Protein AF-0000000076551462 (afdb_homodimer)

Sequence (264 aa):
MVTKRKNKGAYMISAVAEMYQIHPQTLRLYEREGLLRPSRSEGNTRLYTDEDLERLEFILNLARDLGVNIAGIAIVLQMRERMEEMNRQMQGFVDYVRTEMLTRMHQQQTPEAGLVPLRRPMVVPVKIVKKKMVTKRKNKGAYMISAVAEMYQIHPQTLRLYEREGLLRPSRSEGNTRLYTDEDLERLEFILNLARDLGVNIAGIAIVLQMRERMEEMNRQMQGFVDYVRTEMLTRMHQQQTPEAGLVPLRRPMVVPVKIVKKK

Nearest PDB structures (foldseek):
  3ucs-assembly1_A  TM=6.931E-01  e=5.447E-04  Klebsiella pneumoniae 342
  2zhh-assembly1_A-2  TM=5.991E-01  e=3.938E-04  Escherichia coli K-12
  2zhg-assembly1_A-2  TM=6.474E-01  e=9.766E-04  Escherichia coli K-12
  5i44-assembly4_F-2  TM=8.651E-01  e=3.813E-03  Bacillus subtilis subsp. subtilis str. 168
  5i44-assembly1_D  TM=8.666E-01  e=8.862E-03  Bacillus subtilis subsp. subtilis str. 168

InterPro domains:
  IPR000551 MerR-type HTH domain [PF13411] (11-78)
  IPR000551 MerR-type HTH domain [PS50937] (10-79)
  IPR000551 MerR-type HTH domain [SM00422] (11-80)
  IPR009061 Putative DNA-binding domain superfamily [SSF46955] (11-113)
  IPR047057 MerR transcriptional regulator [PTHR30204] (8-90)

Structure (mmCIF, N/CA/C/O backbone):
data_AF-0000000076551462-model_v1
#
loop_
_entity.id
_entity.type
_entity.pdbx_description
1 polymer 'MerR family transcriptional regulator/heat shock protein HspR'
#
loop_
_atom_site.group_PDB
_atom_site.id
_atom_site.type_symbol
_atom_site.label_atom_id
_atom_site.label_alt_id
_atom_site.label_comp_id
_atom_site.label_asym_id
_atom_site.label_entity_id
_atom_site.label_seq_id
_atom_site.pdbx_PDB_ins_code
_atom_site.Cartn_x
_atom_site.Cartn_y
_atom_site.Cartn_z
_atom_site.occupancy
_atom_site.B_iso_or_equiv
_atom_site.auth_seq_id
_atom_site.auth_comp_id
_atom_site.auth_asym_id
_atom_site.auth_atom_id
_atom_site.pdbx_PDB_model_num
ATOM 1 N N . MET A 1 1 ? -30.234 3.5 24.75 1 25.19 1 MET A N 1
ATOM 2 C CA . MET A 1 1 ? -30.297 3.775 23.312 1 25.19 1 MET A CA 1
ATOM 3 C C . MET A 1 1 ? -29.688 2.631 22.516 1 25.19 1 MET A C 1
ATOM 5 O O . MET A 1 1 ? -28.516 2.279 22.719 1 25.19 1 MET A O 1
ATOM 9 N N . VAL A 1 2 ? -30.516 1.637 22.094 1 34.22 2 VAL A N 1
ATOM 10 C CA . VAL A 1 2 ? -30.094 0.506 21.266 1 34.22 2 VAL A CA 1
ATOM 11 C C . VAL A 1 2 ? -29.25 1.006 20.094 1 34.22 2 VAL A C 1
ATOM 13 O O . VAL A 1 2 ? -29.609 1.991 19.438 1 34.22 2 VAL A O 1
ATOM 16 N N . THR A 1 3 ? -28.016 1.034 20.188 1 37.09 3 THR A N 1
ATOM 17 C CA . THR A 1 3 ? -27.172 1.411 19.078 1 37.09 3 THR A CA 1
ATOM 18 C C . THR A 1 3 ? -27.797 0.98 17.75 1 37.09 3 THR A C 1
ATOM 20 O O . THR A 1 3 ? -28.047 -0.205 17.531 1 37.09 3 THR A O 1
ATOM 23 N N . LYS A 1 4 ? -28.812 1.704 17.266 1 36.34 4 LYS A N 1
ATOM 24 C CA . LYS A 1 4 ? -29.438 1.552 15.953 1 36.34 4 LYS A CA 1
ATOM 25 C C . LYS A 1 4 ? -28.406 1.121 14.906 1 36.34 4 LYS A C 1
ATOM 27 O O . LYS A 1 4 ? -27.484 1.873 14.594 1 36.34 4 LYS A O 1
ATOM 32 N N . ARG A 1 5 ? -27.969 -0.069 14.961 1 40.53 5 ARG A N 1
ATOM 33 C CA . ARG A 1 5 ? -27.172 -0.596 13.852 1 40.53 5 ARG A CA 1
ATOM 34 C C . ARG A 1 5 ? -27.672 -0.06 12.516 1 40.53 5 ARG A C 1
ATOM 36 O O . ARG A 1 5 ? -28.844 -0.241 12.172 1 40.53 5 ARG A O 1
ATOM 43 N N . LYS A 1 6 ? -27.594 1.174 12.133 1 41.97 6 LYS A N 1
ATOM 44 C CA . LYS A 1 6 ? -27.906 1.645 10.789 1 41.97 6 LYS A CA 1
ATOM 45 C C . LYS A 1 6 ? -28.016 0.48 9.805 1 41.97 6 LYS A C 1
ATOM 47 O O . LYS A 1 6 ? -27.156 -0.409 9.805 1 41.97 6 LYS A O 1
ATOM 52 N N . ASN A 1 7 ? -29.188 -0.043 9.445 1 46.66 7 ASN A N 1
ATOM 53 C CA . ASN A 1 7 ? -29.609 -1.097 8.539 1 46.66 7 ASN A CA 1
ATOM 54 C C . ASN A 1 7 ? -28.75 -1.149 7.285 1 46.66 7 ASN A C 1
ATOM 56 O O . ASN A 1 7 ? -29.109 -0.578 6.254 1 46.66 7 ASN A O 1
ATOM 60 N N . LYS A 1 8 ? -27.453 -0.708 7.32 1 56.97 8 LYS A N 1
ATOM 61 C CA . LYS A 1 8 ? -26.766 -0.916 6.047 1 56.97 8 LYS A CA 1
ATOM 62 C C . LYS A 1 8 ? -27.125 -2.275 5.449 1 56.97 8 LYS A C 1
ATOM 64 O O . LYS A 1 8 ? -27.312 -3.25 6.18 1 56.97 8 LYS A O 1
ATOM 69 N N . GLY A 1 9 ? -27.859 -2.27 4.383 1 68.88 9 GLY A N 1
ATOM 70 C CA . GLY A 1 9 ? -28.344 -3.451 3.676 1 68.88 9 GLY A CA 1
ATOM 71 C C . GLY A 1 9 ? -27.375 -4.625 3.773 1 68.88 9 GLY A C 1
ATOM 72 O O . GLY A 1 9 ? -26.172 -4.449 3.713 1 68.88 9 GLY A O 1
ATOM 73 N N . ALA A 1 10 ? -27.781 -5.586 4.734 1 87.31 10 ALA A N 1
ATOM 74 C CA . ALA A 1 10 ? -27 -6.82 4.812 1 87.31 10 ALA A CA 1
ATOM 75 C C . ALA A 1 10 ? -27.406 -7.785 3.699 1 87.31 10 ALA A C 1
ATOM 77 O O . ALA A 1 10 ? -28.578 -7.879 3.336 1 87.31 10 ALA A O 1
ATOM 78 N N . TYR A 1 11 ? -26.5 -8.203 3.066 1 94.69 11 TYR A N 1
ATOM 79 C CA . TYR A 1 11 ? -26.656 -9.125 1.949 1 94.69 11 TYR A CA 1
ATOM 80 C C . TYR A 1 11 ? -26.141 -10.516 2.316 1 94.69 11 TYR A C 1
ATOM 82 O O . TYR A 1 11 ? -25.109 -10.641 2.975 1 94.69 11 TYR A O 1
ATOM 90 N N . MET A 1 12 ? -26.953 -11.523 1.944 1 95.75 12 MET A N 1
ATOM 91 C CA . MET A 1 12 ? -26.5 -12.891 2.174 1 95.75 12 MET A CA 1
ATOM 92 C C . MET A 1 12 ? -25.469 -13.305 1.133 1 95.75 12 MET A C 1
ATOM 94 O O . MET A 1 12 ? -25.375 -12.695 0.067 1 95.75 12 MET A O 1
ATOM 98 N N . ILE A 1 13 ? -24.719 -14.391 1.497 1 96.44 13 ILE A N 1
ATOM 99 C CA . ILE A 1 13 ? -23.594 -14.82 0.675 1 96.44 13 ILE A CA 1
ATOM 100 C C . ILE A 1 13 ? -24.078 -15.133 -0.74 1 96.44 13 ILE A C 1
ATOM 102 O O . ILE A 1 13 ? -23.375 -14.844 -1.717 1 96.44 13 ILE A O 1
ATOM 106 N N . SER A 1 14 ? -25.297 -15.727 -0.878 1 96.06 14 SER A N 1
ATOM 107 C CA . SER A 1 14 ? -25.812 -16.078 -2.195 1 96.06 14 SER A CA 1
ATOM 108 C C . SER A 1 14 ? -26.094 -14.836 -3.029 1 96.06 14 SER A C 1
ATOM 110 O O . SER A 1 14 ? -25.797 -14.797 -4.223 1 96.06 14 SER A O 1
ATOM 112 N N . ALA A 1 15 ? -26.641 -13.852 -2.426 1 96.25 15 ALA A N 1
ATOM 113 C CA . ALA A 1 15 ? -26.922 -12.594 -3.109 1 96.25 15 ALA A CA 1
ATOM 114 C C . ALA A 1 15 ? -25.641 -11.898 -3.543 1 96.25 15 ALA A C 1
ATOM 116 O O . ALA A 1 15 ? -25.547 -11.406 -4.668 1 96.25 15 ALA A O 1
ATOM 117 N N . VAL A 1 16 ? -24.641 -11.883 -2.707 1 97.5 16 VAL A N 1
ATOM 118 C CA . VAL A 1 16 ? -23.359 -11.242 -2.988 1 97.5 16 VAL A CA 1
ATOM 119 C C . VAL A 1 16 ? -22.656 -11.969 -4.137 1 97.5 16 VAL A C 1
ATOM 121 O O . VAL A 1 16 ? -22.141 -11.328 -5.051 1 97.5 16 VAL A O 1
ATOM 124 N N . ALA A 1 17 ? -22.688 -13.234 -4.102 1 97.94 17 ALA A N 1
ATOM 125 C CA . ALA A 1 17 ? -22.078 -14.047 -5.156 1 97.94 17 ALA A CA 1
ATOM 126 C C . ALA A 1 17 ? -22.703 -13.734 -6.516 1 97.94 17 ALA A C 1
ATOM 128 O O . ALA A 1 17 ? -21.984 -13.586 -7.508 1 97.94 17 ALA A O 1
ATOM 129 N N . GLU A 1 18 ? -23.984 -13.617 -6.488 1 97.44 18 GLU A N 1
ATOM 130 C CA . GLU A 1 18 ? -24.688 -13.305 -7.723 1 97.44 18 GLU A CA 1
ATOM 131 C C . GLU A 1 18 ? -24.375 -11.891 -8.195 1 97.44 18 GLU A C 1
ATOM 133 O O . GLU A 1 18 ? -24.094 -11.672 -9.375 1 97.44 18 GLU A O 1
ATOM 138 N N . MET A 1 19 ? -24.359 -10.984 -7.32 1 96.5 19 MET A N 1
ATOM 139 C CA . MET A 1 19 ? -24.125 -9.578 -7.609 1 96.5 19 MET A CA 1
ATOM 140 C C . MET A 1 19 ? -22.781 -9.375 -8.305 1 96.5 19 MET A C 1
ATOM 142 O O . MET A 1 19 ? -22.672 -8.562 -9.227 1 96.5 19 MET A O 1
ATOM 146 N N . TYR A 1 20 ? -21.766 -10.07 -7.859 1 97.12 20 TYR A N 1
ATOM 147 C CA . TYR A 1 20 ? -20.406 -9.859 -8.352 1 97.12 20 TYR A CA 1
ATOM 148 C C . TYR A 1 20 ? -19.984 -10.984 -9.289 1 97.12 20 TYR A C 1
ATOM 150 O O . TYR A 1 20 ? -18.828 -11.031 -9.727 1 97.12 20 TYR A O 1
ATOM 158 N N . GLN A 1 21 ? -20.891 -11.828 -9.523 1 97.25 21 GLN A N 1
ATOM 159 C CA . GLN A 1 21 ? -20.641 -12.938 -10.445 1 97.25 21 GLN A CA 1
ATOM 160 C C . GLN A 1 21 ? -19.406 -13.727 -10.039 1 97.25 21 GLN A C 1
ATOM 162 O O . GLN A 1 21 ? -18.531 -13.969 -10.867 1 97.25 21 GLN A O 1
ATOM 167 N N . ILE A 1 22 ? -19.438 -14.133 -8.734 1 96.56 22 ILE A N 1
ATOM 168 C CA . ILE A 1 22 ? -18.359 -14.977 -8.234 1 96.56 22 ILE A CA 1
ATOM 169 C C . ILE A 1 22 ? -18.938 -16.172 -7.488 1 96.56 22 ILE A C 1
ATOM 171 O O . ILE A 1 22 ? -20.109 -16.156 -7.086 1 96.56 22 ILE A O 1
ATOM 175 N N . HIS A 1 23 ? -18.078 -17.188 -7.391 1 97.31 23 HIS A N 1
ATOM 176 C CA . HIS A 1 23 ? -18.5 -18.375 -6.652 1 97.31 23 HIS A CA 1
ATOM 177 C C . HIS A 1 23 ? -18.531 -18.109 -5.152 1 97.31 23 HIS A C 1
ATOM 179 O O . HIS A 1 23 ? -17.625 -17.469 -4.613 1 97.31 23 HIS A O 1
ATOM 185 N N . PRO A 1 24 ? -19.562 -18.609 -4.504 1 97.38 24 PRO A N 1
ATOM 186 C CA . PRO A 1 24 ? -19.641 -18.422 -3.051 1 97.38 24 PRO A CA 1
ATOM 187 C C . PRO A 1 24 ? -18.375 -18.922 -2.334 1 97.38 24 PRO A C 1
ATOM 189 O O . PRO A 1 24 ? -18.016 -18.375 -1.291 1 97.38 24 PRO A O 1
ATOM 192 N N . GLN A 1 25 ? -17.703 -19.875 -2.902 1 97.38 25 GLN A N 1
ATOM 193 C CA . GLN A 1 25 ? -16.5 -20.406 -2.293 1 97.38 25 GLN A CA 1
ATOM 194 C C . GLN A 1 25 ? -15.383 -19.359 -2.279 1 97.38 25 GLN A C 1
ATOM 196 O O . GLN A 1 25 ? -14.562 -19.344 -1.36 1 97.38 25 GLN A O 1
ATOM 201 N N . THR A 1 26 ? -15.406 -18.547 -3.195 1 97.62 26 THR A N 1
ATOM 202 C CA . THR A 1 26 ? -14.422 -17.469 -3.242 1 97.62 26 THR A CA 1
ATOM 203 C C . THR A 1 26 ? -14.602 -16.516 -2.062 1 97.62 26 THR A C 1
ATOM 205 O O . THR A 1 26 ? -13.625 -16.078 -1.456 1 97.62 26 THR A O 1
ATOM 208 N N . LEU A 1 27 ? -15.852 -16.234 -1.756 1 98 27 LEU A N 1
ATOM 209 C CA . LEU A 1 27 ? -16.156 -15.383 -0.604 1 98 27 LEU A CA 1
ATOM 210 C C . LEU A 1 27 ? -15.703 -16.047 0.69 1 98 27 LEU A C 1
ATOM 212 O O . LEU A 1 27 ? -15.148 -15.391 1.569 1 98 27 LEU A O 1
ATOM 216 N N . ARG A 1 28 ? -15.898 -17.312 0.749 1 97.62 28 ARG A N 1
ATOM 217 C CA . ARG A 1 28 ? -15.469 -18.062 1.925 1 97.62 28 ARG A CA 1
ATOM 218 C C . ARG A 1 28 ? -13.945 -18.078 2.037 1 97.62 28 ARG A C 1
ATOM 220 O O . ARG A 1 28 ? -13.398 -17.969 3.137 1 97.62 28 ARG A O 1
ATOM 227 N N . LEU A 1 29 ? -13.328 -18.203 0.943 1 97.94 29 LEU A N 1
ATOM 228 C CA . LEU A 1 29 ? -11.875 -18.156 0.914 1 97.94 29 LEU A CA 1
ATOM 229 C C . LEU A 1 29 ? -11.352 -16.812 1.424 1 97.94 29 LEU A C 1
ATOM 231 O O . LEU A 1 29 ? -10.445 -16.781 2.256 1 97.94 29 LEU A O 1
ATOM 235 N N . TYR A 1 30 ? -11.977 -15.781 0.919 1 98.38 30 TYR A N 1
ATOM 236 C CA . TYR A 1 30 ? -11.547 -14.453 1.33 1 98.38 30 TYR A CA 1
ATOM 237 C C . TYR A 1 30 ? -11.781 -14.242 2.82 1 98.38 30 TYR A C 1
ATOM 239 O O . TYR A 1 30 ? -11.008 -13.547 3.484 1 98.38 30 TYR A O 1
ATOM 247 N N . GLU A 1 31 ? -12.828 -14.805 3.324 1 97.88 31 GLU A N 1
ATOM 248 C CA . GLU A 1 31 ? -13.078 -14.75 4.762 1 97.88 31 GLU A CA 1
ATOM 249 C C . GLU A 1 31 ? -12.039 -15.555 5.531 1 97.88 31 GLU A C 1
ATOM 251 O O . GLU A 1 31 ? -11.492 -15.086 6.531 1 97.88 31 GLU A O 1
ATOM 256 N N . ARG A 1 32 ? -11.734 -16.781 5.066 1 97.62 32 ARG A N 1
ATOM 257 C CA . ARG A 1 32 ? -10.766 -17.656 5.719 1 97.62 32 ARG A CA 1
ATOM 258 C C . ARG A 1 32 ? -9.391 -17.016 5.777 1 97.62 32 ARG A C 1
ATOM 260 O O . ARG A 1 32 ? -8.672 -17.156 6.77 1 97.62 32 ARG A O 1
ATOM 267 N N . GLU A 1 33 ? -9.094 -16.266 4.789 1 97.69 33 GLU A N 1
ATOM 268 C CA . GLU A 1 33 ? -7.785 -15.633 4.691 1 97.69 33 GLU A CA 1
ATOM 269 C C . GLU A 1 33 ? -7.773 -14.289 5.418 1 97.69 33 GLU A C 1
ATOM 271 O O . GLU A 1 33 ? -6.762 -13.578 5.41 1 97.69 33 GLU A O 1
ATOM 276 N N . GLY A 1 34 ? -8.859 -13.844 5.863 1 97.06 34 GLY A N 1
ATOM 277 C CA . GLY A 1 34 ? -8.945 -12.641 6.676 1 97.06 34 GLY A CA 1
ATOM 278 C C . GLY A 1 34 ? -9.141 -11.383 5.855 1 97.06 34 GLY A C 1
ATOM 279 O O . GLY A 1 34 ? -9 -10.273 6.375 1 97.06 34 GLY A O 1
ATOM 280 N N . LEU A 1 35 ? -9.461 -11.523 4.598 1 98.12 35 LEU A N 1
ATOM 281 C CA . LEU A 1 35 ? -9.617 -10.375 3.717 1 98.12 35 LEU A CA 1
ATOM 282 C C . LEU A 1 35 ? -11.016 -9.781 3.844 1 98.12 35 LEU A C 1
ATOM 284 O O . LEU A 1 35 ? -11.203 -8.578 3.627 1 98.12 35 LEU A O 1
ATOM 288 N N . LEU A 1 36 ? -12.023 -10.633 4.129 1 97.25 36 LEU A N 1
ATOM 289 C CA . LEU A 1 36 ? -13.406 -10.25 4.402 1 97.25 36 LEU A CA 1
ATOM 290 C C . LEU A 1 36 ? -13.836 -10.719 5.789 1 97.25 36 LEU A C 1
ATOM 292 O O . LEU A 1 36 ? -13.398 -11.773 6.254 1 97.25 36 LEU A O 1
ATOM 296 N N . ARG A 1 37 ? -14.641 -9.859 6.352 1 95.31 37 ARG A N 1
ATOM 297 C CA . ARG A 1 37 ? -15.109 -10.219 7.688 1 95.31 37 ARG A CA 1
ATOM 298 C C . ARG A 1 37 ? -16.594 -9.938 7.832 1 95.31 37 ARG A C 1
ATOM 300 O O . ARG A 1 37 ? -17 -9.102 8.648 1 95.31 37 ARG A O 1
ATOM 307 N N . PRO A 1 38 ? -17.406 -10.711 7.176 1 96.12 38 PRO A N 1
ATOM 308 C CA . PRO A 1 38 ? -18.859 -10.5 7.309 1 96.12 38 PRO A CA 1
ATOM 309 C C . PRO A 1 38 ? -19.391 -10.898 8.68 1 96.12 38 PRO A C 1
ATOM 311 O O . PRO A 1 38 ? -18.797 -11.758 9.352 1 96.12 38 PRO A O 1
ATOM 314 N N . SER A 1 39 ? -20.422 -10.258 9.047 1 94.62 39 SER A N 1
ATOM 315 C CA . SER A 1 39 ? -21.109 -10.664 10.266 1 94.62 39 SER A CA 1
ATOM 316 C C . SER A 1 39 ? -21.969 -11.906 10.031 1 94.62 39 SER A C 1
ATOM 318 O O . SER A 1 39 ? -22.016 -12.43 8.914 1 94.62 39 SER A O 1
ATOM 320 N N . ARG A 1 40 ? -22.469 -12.438 11.102 1 94.25 40 ARG A N 1
ATOM 321 C CA . ARG A 1 40 ? -23.344 -13.602 10.992 1 94.25 40 ARG A CA 1
ATOM 322 C C . ARG A 1 40 ? -24.734 -13.312 11.562 1 94.25 40 ARG A C 1
ATOM 324 O O . ARG A 1 40 ? -24.859 -12.57 12.539 1 94.25 40 ARG A O 1
ATOM 331 N N . SER A 1 41 ? -25.719 -13.953 10.938 1 91 41 SER A N 1
ATOM 332 C CA . SER A 1 41 ? -27.094 -13.883 11.445 1 91 41 SER A CA 1
ATOM 333 C C . SER A 1 41 ? -27.281 -14.812 12.641 1 91 41 SER A C 1
ATOM 335 O O . SER A 1 41 ? -26.375 -15.562 13.008 1 91 41 SER A O 1
ATOM 337 N N . GLU A 1 42 ? -28.516 -14.688 13.211 1 91.88 42 GLU A N 1
ATOM 338 C CA . GLU A 1 42 ? -28.859 -15.602 14.305 1 91.88 42 GLU A CA 1
ATOM 339 C C . GLU A 1 42 ? -28.75 -17.062 13.859 1 91.88 42 GLU A C 1
ATOM 341 O O . GLU A 1 42 ? -28.391 -17.922 14.656 1 91.88 42 GLU A O 1
ATOM 346 N N . GLY A 1 43 ? -28.938 -17.297 12.594 1 91.62 43 GLY A N 1
ATOM 347 C CA . GLY A 1 43 ? -28.828 -18.625 12.023 1 91.62 43 GLY A CA 1
ATOM 348 C C . GLY A 1 43 ? -27.438 -18.953 11.523 1 91.62 43 GLY A C 1
ATOM 349 O O . GLY A 1 43 ? -27.25 -19.938 10.797 1 91.62 43 GLY A O 1
ATOM 350 N N . ASN A 1 44 ? -26.562 -18.125 11.758 1 92.75 44 ASN A N 1
ATOM 351 C CA . ASN A 1 44 ? -25.141 -18.312 11.43 1 92.75 44 ASN A CA 1
ATOM 352 C C . ASN A 1 44 ? -24.891 -18.156 9.938 1 92.75 44 ASN A C 1
ATOM 354 O O . ASN A 1 44 ? -23.969 -18.75 9.391 1 92.75 44 ASN A O 1
ATOM 358 N N . THR A 1 45 ? -25.828 -17.375 9.359 1 93.06 45 THR A N 1
ATOM 359 C CA . THR A 1 45 ? -25.641 -17.062 7.945 1 93.06 45 THR A CA 1
ATOM 360 C C . THR A 1 45 ? -24.797 -15.805 7.777 1 93.06 45 THR A C 1
ATOM 362 O O . THR A 1 45 ? -24.969 -14.836 8.523 1 93.06 45 THR A O 1
ATOM 365 N N . ARG A 1 46 ? -23.891 -15.852 6.871 1 94.75 46 ARG A N 1
ATOM 366 C CA . ARG A 1 46 ? -23.047 -14.672 6.633 1 94.75 46 ARG A CA 1
ATOM 367 C C . ARG A 1 46 ? -23.891 -13.5 6.145 1 94.75 46 ARG A C 1
ATOM 369 O O . ARG A 1 46 ? -24.75 -13.664 5.273 1 94.75 46 ARG A O 1
ATOM 376 N N . LEU A 1 47 ? -23.672 -12.367 6.73 1 95.5 47 LEU A N 1
ATOM 377 C CA . LEU A 1 47 ? -24.312 -11.109 6.352 1 95.5 47 LEU A CA 1
ATOM 378 C C . LEU A 1 47 ? -23.281 -10.055 6 1 95.5 47 LEU A C 1
ATOM 380 O O . LEU A 1 47 ? -22.422 -9.719 6.82 1 95.5 47 LEU A O 1
ATOM 384 N N . TYR A 1 48 ? -23.406 -9.531 4.73 1 97.12 48 TYR A N 1
ATOM 385 C CA . TYR A 1 48 ? -22.469 -8.539 4.23 1 97.12 48 TYR A CA 1
ATOM 386 C C . TYR A 1 48 ? -23.078 -7.141 4.27 1 97.12 48 TYR A C 1
ATOM 388 O O . TYR A 1 48 ? -24.188 -6.926 3.783 1 97.12 48 TYR A O 1
ATOM 396 N N . THR A 1 49 ? -22.312 -6.223 4.809 1 95.19 49 THR A N 1
ATOM 397 C CA . THR A 1 49 ? -22.734 -4.824 4.832 1 95.19 49 THR A CA 1
ATOM 398 C C . THR A 1 49 ? -22.266 -4.102 3.572 1 95.19 49 THR A C 1
ATOM 400 O O . THR A 1 49 ? -21.516 -4.664 2.764 1 95.19 49 THR A O 1
ATOM 403 N N . ASP A 1 50 ? -22.719 -2.914 3.393 1 94.69 50 ASP A N 1
ATOM 404 C CA . ASP A 1 50 ? -22.266 -2.098 2.275 1 94.69 50 ASP A CA 1
ATOM 405 C C . ASP A 1 50 ? -20.75 -1.902 2.328 1 94.69 50 ASP A C 1
ATOM 407 O O . ASP A 1 50 ? -20.078 -1.89 1.29 1 94.69 50 ASP A O 1
ATOM 411 N N . GLU A 1 51 ? -20.234 -1.781 3.461 1 94.44 51 GLU A N 1
ATOM 412 C CA . GLU A 1 51 ? -18.781 -1.642 3.65 1 94.44 51 GLU A CA 1
ATOM 413 C C . GLU A 1 51 ? -18.047 -2.902 3.213 1 94.44 51 GLU A C 1
ATOM 415 O O . GLU A 1 51 ? -16.984 -2.824 2.598 1 94.44 51 GLU A O 1
ATOM 420 N N . ASP A 1 52 ? -18.641 -3.971 3.553 1 96.44 52 ASP A N 1
ATOM 421 C CA . ASP A 1 52 ? -18.062 -5.238 3.113 1 96.44 52 ASP A CA 1
ATOM 422 C C . ASP A 1 52 ? -18.031 -5.332 1.589 1 96.44 52 ASP A C 1
ATOM 424 O O . ASP A 1 52 ? -17.078 -5.852 1.007 1 96.44 52 ASP A O 1
ATOM 428 N N . LEU A 1 53 ? -19.094 -4.84 1.038 1 96.62 53 LEU A N 1
ATOM 429 C CA . LEU A 1 53 ? -19.203 -4.898 -0.416 1 96.62 53 LEU A CA 1
ATOM 430 C C . LEU A 1 53 ? -18.156 -4.004 -1.07 1 96.62 53 LEU A C 1
ATOM 432 O O . LEU A 1 53 ? -17.562 -4.367 -2.092 1 96.62 53 LEU A O 1
ATOM 436 N N . GLU A 1 54 ? -17.938 -2.893 -0.542 1 96.25 54 GLU A N 1
ATOM 437 C CA . GLU A 1 54 ? -16.891 -2.008 -1.045 1 96.25 54 GLU A CA 1
ATOM 438 C C . GLU A 1 54 ? -15.516 -2.666 -0.952 1 96.25 54 GLU A C 1
ATOM 440 O O . GLU A 1 54 ? -14.727 -2.607 -1.898 1 96.25 54 GLU A O 1
ATOM 445 N N . ARG A 1 55 ? -15.242 -3.213 0.163 1 97.69 55 ARG A N 1
ATOM 446 C CA . ARG A 1 55 ? -13.992 -3.934 0.377 1 97.69 55 ARG A CA 1
ATOM 447 C C . ARG A 1 55 ? -13.844 -5.078 -0.621 1 97.69 55 ARG A C 1
ATOM 449 O O . ARG A 1 55 ? -12.773 -5.266 -1.197 1 97.69 55 ARG A O 1
ATOM 456 N N . LEU A 1 56 ? -14.922 -5.793 -0.782 1 98.06 56 LEU A N 1
ATOM 457 C CA . LEU A 1 56 ? -14.922 -6.898 -1.735 1 98.06 56 LEU A CA 1
ATOM 458 C C . LEU A 1 56 ? -14.609 -6.402 -3.143 1 98.06 56 LEU A C 1
ATOM 460 O O . LEU A 1 56 ? -13.836 -7.031 -3.869 1 98.06 56 LEU A O 1
ATOM 464 N N . GLU A 1 57 ? -15.203 -5.316 -3.523 1 97.75 57 GLU A N 1
ATOM 465 C CA . GLU A 1 57 ? -14.969 -4.746 -4.844 1 97.75 57 GLU A CA 1
ATOM 466 C C . GLU A 1 57 ? -13.484 -4.441 -5.055 1 97.75 57 GLU A C 1
ATOM 468 O O . GLU A 1 57 ? -12.93 -4.727 -6.121 1 97.75 57 GLU A O 1
ATOM 473 N N . PHE A 1 58 ? -12.93 -3.898 -4.074 1 98.25 58 PHE A N 1
ATOM 474 C CA . PHE A 1 58 ? -11.508 -3.584 -4.125 1 98.25 58 PHE A CA 1
ATOM 475 C C . PHE A 1 58 ? -10.68 -4.855 -4.246 1 98.25 58 PHE A C 1
ATOM 477 O O . PHE A 1 58 ? -9.758 -4.926 -5.066 1 98.25 58 PHE A O 1
ATOM 484 N N . ILE A 1 59 ? -11 -5.844 -3.451 1 98.69 59 ILE A N 1
ATOM 485 C CA . ILE A 1 59 ? -10.305 -7.129 -3.479 1 98.69 59 ILE A CA 1
ATOM 486 C C . ILE A 1 59 ? -10.406 -7.734 -4.875 1 98.69 59 ILE A C 1
ATOM 488 O O . ILE A 1 59 ? -9.406 -8.188 -5.434 1 98.69 59 ILE A O 1
ATOM 492 N N . LEU A 1 60 ? -11.578 -7.703 -5.461 1 98.12 60 LEU A N 1
ATOM 493 C CA . LEU A 1 60 ? -11.805 -8.297 -6.773 1 98.12 60 LEU A CA 1
ATOM 494 C C . LEU A 1 60 ? -11.039 -7.539 -7.855 1 98.12 60 LEU A C 1
ATOM 496 O O . LEU A 1 60 ? -10.508 -8.148 -8.789 1 98.12 60 LEU A O 1
ATOM 500 N N . ASN A 1 61 ? -11 -6.242 -7.758 1 98.12 61 ASN A N 1
ATOM 501 C CA . ASN A 1 61 ? -10.203 -5.457 -8.695 1 98.12 61 ASN A CA 1
ATOM 502 C C . ASN A 1 61 ? -8.734 -5.852 -8.656 1 98.12 61 ASN A C 1
ATOM 504 O O . ASN A 1 61 ? -8.094 -6 -9.703 1 98.12 61 ASN A O 1
ATOM 508 N N . LEU A 1 62 ? -8.211 -6.031 -7.492 1 98.38 62 LEU A N 1
ATOM 509 C CA . LEU A 1 62 ? -6.816 -6.43 -7.332 1 98.38 62 LEU A CA 1
ATOM 510 C C . LEU A 1 62 ? -6.578 -7.82 -7.918 1 98.38 62 LEU A C 1
ATOM 512 O O . LEU A 1 62 ? -5.602 -8.039 -8.641 1 98.38 62 LEU A O 1
ATOM 516 N N . ALA A 1 63 ? -7.48 -8.727 -7.578 1 98.06 63 ALA A N 1
ATOM 517 C CA . ALA A 1 63 ? -7.305 -10.125 -7.961 1 98.06 63 ALA A CA 1
ATOM 518 C C . ALA A 1 63 ? -7.555 -10.32 -9.453 1 98.06 63 ALA A C 1
ATOM 520 O O . ALA A 1 63 ? -6.73 -10.914 -10.156 1 98.06 63 ALA A O 1
ATOM 521 N N . ARG A 1 64 ? -8.664 -9.805 -9.938 1 96.44 64 ARG A N 1
ATOM 522 C CA . ARG A 1 64 ? -9.125 -10.117 -11.289 1 96.44 64 ARG A CA 1
ATOM 523 C C . ARG A 1 64 ? -8.516 -9.156 -12.305 1 96.44 64 ARG A C 1
ATOM 525 O O . ARG A 1 64 ? -8.039 -9.586 -13.359 1 96.44 64 ARG A O 1
ATOM 532 N N . ASP A 1 65 ? -8.492 -7.922 -12.008 1 96.62 65 ASP A N 1
ATOM 533 C CA . ASP A 1 65 ? -8.047 -6.93 -12.984 1 96.62 65 ASP A CA 1
ATOM 534 C C . ASP A 1 65 ? -6.531 -6.766 -12.961 1 96.62 65 ASP A C 1
ATOM 536 O O . ASP A 1 65 ? -5.898 -6.609 -14 1 96.62 65 ASP A O 1
ATOM 540 N N . LEU A 1 66 ? -5.949 -6.953 -11.766 1 97.69 66 LEU A N 1
ATOM 541 C CA . LEU A 1 66 ? -4.531 -6.625 -11.648 1 97.69 66 LEU A CA 1
ATOM 542 C C . LEU A 1 66 ? -3.703 -7.879 -11.398 1 97.69 66 LEU A C 1
ATOM 544 O O . LEU A 1 66 ? -2.471 -7.824 -11.406 1 97.69 66 LEU A O 1
ATOM 548 N N . GLY A 1 67 ? -4.367 -8.922 -11.047 1 98.12 67 GLY A N 1
ATOM 549 C CA . GLY A 1 67 ? -3.688 -10.203 -10.945 1 98.12 67 GLY A CA 1
ATOM 550 C C . GLY A 1 67 ? -2.904 -10.367 -9.656 1 98.12 67 GLY A C 1
ATOM 551 O O . GLY A 1 67 ? -1.92 -11.109 -9.609 1 98.12 67 GLY A O 1
ATOM 552 N N . VAL A 1 68 ? -3.312 -9.797 -8.664 1 98.69 68 VAL A N 1
ATOM 553 C CA . VAL A 1 68 ? -2.627 -9.867 -7.379 1 98.69 68 VAL A CA 1
ATOM 554 C C . VAL A 1 68 ? -3.076 -11.117 -6.621 1 98.69 68 VAL A C 1
ATOM 556 O O . VAL A 1 68 ? -4.266 -11.438 -6.598 1 98.69 68 VAL A O 1
ATOM 559 N N . ASN A 1 69 ? -2.086 -11.758 -5.977 1 98.44 69 ASN A N 1
ATOM 560 C CA . ASN A 1 69 ? -2.447 -12.953 -5.223 1 98.44 69 ASN A CA 1
ATOM 561 C C . ASN A 1 69 ? -2.938 -12.602 -3.822 1 98.44 69 ASN A C 1
ATOM 563 O O . ASN A 1 69 ? -2.883 -11.438 -3.41 1 98.44 69 ASN A O 1
ATOM 567 N N . ILE A 1 70 ? -3.387 -13.555 -3.086 1 98.38 70 ILE A N 1
ATOM 568 C CA . ILE A 1 70 ? -4.023 -13.383 -1.783 1 98.38 70 ILE A CA 1
ATOM 569 C C . ILE A 1 70 ? -3.068 -12.664 -0.833 1 98.38 70 ILE A C 1
ATOM 571 O O . ILE A 1 70 ? -3.465 -11.719 -0.143 1 98.38 70 ILE A O 1
ATOM 575 N N . ALA A 1 71 ? -1.817 -13.117 -0.823 1 98.38 71 ALA A N 1
ATOM 576 C CA . ALA A 1 71 ? -0.812 -12.5 0.036 1 98.38 71 ALA A CA 1
ATOM 577 C C . ALA A 1 71 ? -0.656 -11.016 -0.284 1 98.38 71 ALA A C 1
ATOM 579 O O . ALA A 1 71 ? -0.602 -10.18 0.622 1 98.38 71 ALA A O 1
ATOM 580 N N . GLY A 1 72 ? -0.609 -10.742 -1.578 1 98.69 72 GLY A N 1
ATOM 581 C CA . GLY A 1 72 ? -0.513 -9.352 -2.014 1 98.69 72 GLY A CA 1
ATOM 582 C C . GLY A 1 72 ? -1.722 -8.523 -1.627 1 98.69 72 GLY A C 1
ATOM 583 O O . GLY A 1 72 ? -1.58 -7.383 -1.183 1 98.69 72 GLY A O 1
ATOM 584 N N . ILE A 1 73 ? -2.877 -9.078 -1.759 1 98.81 73 ILE A N 1
ATOM 585 C CA . ILE A 1 73 ? -4.109 -8.375 -1.429 1 98.81 73 ILE A CA 1
ATOM 586 C C . ILE A 1 73 ? -4.125 -8.023 0.058 1 98.81 73 ILE A C 1
ATOM 588 O O . ILE A 1 73 ? -4.496 -6.914 0.439 1 98.81 73 ILE A O 1
ATOM 592 N N . ALA A 1 74 ? -3.678 -8.891 0.863 1 98.44 74 ALA A N 1
ATOM 593 C CA . ALA A 1 74 ? -3.641 -8.664 2.305 1 98.44 74 ALA A CA 1
ATOM 594 C C . ALA A 1 74 ? -2.752 -7.473 2.648 1 98.44 74 ALA A C 1
ATOM 596 O O . ALA A 1 74 ? -3.135 -6.617 3.451 1 98.44 74 ALA A O 1
ATOM 597 N N . ILE A 1 75 ? -1.663 -7.418 1.999 1 98.44 75 ILE A N 1
ATOM 598 C CA . ILE A 1 75 ? -0.707 -6.352 2.273 1 98.44 75 ILE A CA 1
ATOM 599 C C . ILE A 1 75 ? -1.254 -5.02 1.756 1 98.44 75 ILE A C 1
ATOM 601 O O . ILE A 1 75 ? -1.162 -3.998 2.438 1 98.44 75 ILE A O 1
ATOM 605 N N . VAL A 1 76 ? -1.81 -5.105 0.616 1 98.38 76 VAL A N 1
ATOM 606 C CA . VAL A 1 76 ? -2.359 -3.895 0.014 1 98.38 76 VAL A CA 1
ATOM 607 C C . VAL A 1 76 ? -3.477 -3.34 0.894 1 98.38 76 VAL A C 1
ATOM 609 O O . VAL A 1 76 ? -3.557 -2.131 1.12 1 98.38 76 VAL A O 1
ATOM 612 N N . LEU A 1 77 ? -4.34 -4.191 1.369 1 98.12 77 LEU A N 1
ATOM 613 C CA . LEU A 1 77 ? -5.43 -3.758 2.234 1 98.12 77 LEU A CA 1
ATOM 614 C C . LEU A 1 77 ? -4.891 -3.135 3.518 1 98.12 77 LEU A C 1
ATOM 616 O O . LEU A 1 77 ? -5.418 -2.125 3.992 1 98.12 77 LEU A O 1
ATOM 620 N N . GLN A 1 78 ? -3.887 -3.721 4.047 1 97.19 78 GLN A N 1
ATOM 621 C CA . GLN A 1 78 ? -3.266 -3.197 5.258 1 97.19 78 GLN A CA 1
ATOM 622 C C . GLN A 1 78 ? -2.664 -1.816 5.016 1 97.19 78 GLN A C 1
ATOM 624 O O . GLN A 1 78 ? -2.836 -0.906 5.828 1 97.19 78 GLN A O 1
ATOM 629 N N . MET A 1 79 ? -1.994 -1.655 3.936 1 97 79 MET A N 1
ATOM 630 C CA . MET A 1 79 ? -1.386 -0.372 3.598 1 97 79 MET A CA 1
ATOM 631 C C . MET A 1 79 ? -2.453 0.69 3.357 1 97 79 MET A C 1
ATOM 633 O O . MET A 1 79 ? -2.287 1.845 3.754 1 97 79 MET A O 1
ATOM 637 N N . ARG A 1 80 ? -3.467 0.267 2.682 1 96.69 80 ARG A N 1
ATOM 638 C CA . ARG A 1 80 ? -4.57 1.194 2.455 1 96.69 80 ARG A CA 1
ATOM 639 C C . ARG A 1 80 ? -5.125 1.717 3.777 1 96.69 80 ARG A C 1
ATOM 641 O O . ARG A 1 80 ? -5.383 2.914 3.918 1 96.69 80 ARG A O 1
ATOM 648 N N . GLU A 1 81 ? -5.32 0.838 4.719 1 95.69 81 GLU A N 1
ATOM 649 C CA . GLU A 1 81 ? -5.828 1.228 6.031 1 95.69 81 GLU A CA 1
ATOM 650 C C . GLU A 1 81 ? -4.879 2.199 6.723 1 95.69 81 GLU A C 1
ATOM 652 O O . GLU A 1 81 ? -5.316 3.18 7.328 1 95.69 81 GLU A O 1
ATOM 657 N N . ARG A 1 82 ? -3.619 1.946 6.598 1 95.25 82 ARG A N 1
ATOM 658 C CA . ARG A 1 82 ? -2.621 2.828 7.195 1 95.25 82 ARG A CA 1
ATOM 659 C C . ARG A 1 82 ? -2.633 4.199 6.527 1 95.25 82 ARG A C 1
ATOM 661 O O . ARG A 1 82 ? -2.508 5.223 7.199 1 95.25 82 ARG A O 1
ATOM 668 N N . MET A 1 83 ? -2.744 4.18 5.262 1 95.06 83 MET A N 1
ATOM 669 C CA . MET A 1 83 ? -2.795 5.434 4.516 1 95.06 83 MET A CA 1
ATOM 670 C C . MET A 1 83 ? -4.016 6.258 4.918 1 95.06 83 MET A C 1
ATOM 672 O O . MET A 1 83 ? -3.924 7.477 5.062 1 95.06 83 MET A O 1
ATOM 676 N N . GLU A 1 84 ? -5.129 5.578 5.082 1 94.5 84 GLU A N 1
ATOM 677 C CA . GLU A 1 84 ? -6.348 6.262 5.508 1 94.5 84 GLU A CA 1
ATOM 678 C C . GLU A 1 84 ? -6.188 6.859 6.902 1 94.5 84 GLU A C 1
ATOM 680 O O . GLU A 1 84 ? -6.652 7.973 7.164 1 94.5 84 GLU A O 1
ATOM 685 N N . GLU A 1 85 ? -5.539 6.137 7.703 1 94.12 85 GLU A N 1
ATOM 686 C CA . GLU A 1 85 ? -5.289 6.625 9.055 1 94.12 85 GLU A CA 1
ATOM 687 C C . GLU A 1 85 ? -4.371 7.844 9.039 1 94.12 85 GLU A C 1
ATOM 689 O O . GLU A 1 85 ? -4.609 8.82 9.758 1 94.12 85 GLU A O 1
ATOM 694 N N . MET A 1 86 ? -3.381 7.785 8.242 1 91.88 86 MET A N 1
ATOM 695 C CA . MET A 1 86 ? -2.465 8.914 8.102 1 91.88 86 MET A CA 1
ATOM 696 C C . MET A 1 86 ? -3.195 10.148 7.582 1 91.88 86 MET A C 1
ATOM 698 O O . MET A 1 86 ? -2.975 11.258 8.07 1 91.88 86 MET A O 1
ATOM 702 N N . ASN A 1 87 ? -4.035 9.938 6.645 1 92.62 87 ASN A N 1
ATOM 703 C CA . ASN A 1 87 ? -4.82 11.031 6.094 1 92.62 87 ASN A CA 1
ATOM 704 C C . ASN A 1 87 ? -5.73 11.656 7.152 1 92.62 87 ASN A C 1
ATOM 706 O O . ASN A 1 87 ? -5.848 12.883 7.23 1 92.62 87 ASN A O 1
ATOM 710 N N . ARG A 1 88 ? -6.27 10.82 7.934 1 93.62 88 ARG A N 1
ATOM 711 C CA . ARG A 1 88 ? -7.137 11.312 9 1 93.62 88 ARG A CA 1
ATOM 712 C C . ARG A 1 88 ? -6.344 12.133 10.016 1 93.62 88 ARG A C 1
ATOM 714 O O . ARG A 1 88 ? -6.797 13.195 10.453 1 93.62 88 ARG A O 1
ATOM 721 N N . GLN A 1 89 ? -5.223 11.695 10.305 1 88.5 89 GLN A N 1
ATOM 722 C CA . GLN A 1 89 ? -4.355 12.414 11.234 1 88.5 89 GLN A CA 1
ATOM 723 C C . GLN A 1 89 ? -3.928 13.758 10.664 1 88.5 89 GLN A C 1
ATOM 725 O O . GLN A 1 89 ? -3.912 14.766 11.383 1 88.5 89 GLN A O 1
ATOM 730 N N . MET A 1 90 ? -3.607 13.766 9.461 1 89 90 MET A N 1
ATOM 731 C CA . MET A 1 90 ? -3.211 15 8.789 1 89 90 MET A CA 1
ATOM 732 C C . MET A 1 90 ? -4.359 16 8.773 1 89 90 MET A C 1
ATOM 734 O O . MET A 1 90 ? -4.164 17.188 9.07 1 89 90 MET A O 1
ATOM 738 N N . GLN A 1 91 ? -5.5 15.5 8.516 1 90.81 91 GLN A N 1
ATOM 739 C CA . GLN A 1 91 ? -6.668 16.375 8.508 1 90.81 91 GLN A CA 1
ATOM 740 C C . GLN A 1 91 ? -6.965 16.906 9.906 1 90.81 91 GLN A C 1
ATOM 742 O O . GLN A 1 91 ? -7.328 18.078 10.062 1 90.81 91 GLN A O 1
ATOM 747 N N . GLY A 1 92 ? -6.797 16 10.797 1 90.19 92 GLY A N 1
ATOM 748 C CA . GLY A 1 92 ? -6.941 16.453 12.172 1 90.19 92 GLY A CA 1
ATOM 749 C C . GLY A 1 92 ? -5.953 17.531 12.547 1 90.19 92 GLY A C 1
ATOM 750 O O . GLY A 1 92 ? -6.312 18.5 13.234 1 90.19 92 GLY A O 1
ATOM 751 N N . PHE A 1 93 ? -4.793 17.453 12.141 1 86.69 93 PHE A N 1
ATOM 752 C CA . PHE A 1 93 ? -3.762 18.453 12.406 1 86.69 93 PHE A CA 1
ATOM 753 C C . PHE A 1 93 ? -4.102 19.781 11.734 1 86.69 93 PHE A C 1
ATOM 755 O O . PHE A 1 93 ? -3.986 20.844 12.344 1 86.69 93 PHE A O 1
ATOM 762 N N . VAL A 1 94 ? -4.512 19.703 10.516 1 86.44 94 VAL A N 1
ATOM 763 C CA . VAL A 1 94 ? -4.887 20.891 9.773 1 86.44 94 VAL A CA 1
ATOM 764 C C . VAL A 1 94 ? -6.035 21.609 10.484 1 86.44 94 VAL A C 1
ATOM 766 O O . VAL A 1 94 ? -6.012 22.828 10.633 1 86.44 94 VAL A O 1
ATOM 769 N N . ASP A 1 95 ? -6.93 20.781 10.859 1 90.81 95 ASP A N 1
ATOM 770 C CA . ASP A 1 95 ? -8.07 21.344 11.578 1 90.81 95 ASP A CA 1
ATOM 771 C C . ASP A 1 95 ? -7.625 22 12.891 1 90.81 95 ASP A C 1
ATOM 773 O O . ASP A 1 95 ? -8.117 23.078 13.25 1 90.81 95 ASP A O 1
ATOM 777 N N . TYR A 1 96 ? -6.715 21.438 13.547 1 88.06 96 TYR A N 1
ATOM 778 C CA . TYR A 1 96 ? -6.168 21.953 14.789 1 88.06 96 TYR A CA 1
ATOM 779 C C . TYR A 1 96 ? -5.449 23.281 14.562 1 88.06 96 TYR A C 1
ATOM 781 O O . TYR A 1 96 ? -5.68 24.266 15.281 1 88.06 96 TYR A O 1
ATOM 789 N N . VAL A 1 97 ? -4.648 23.344 13.539 1 84.5 97 VAL A N 1
ATOM 790 C CA . VAL A 1 97 ? -3.896 24.562 13.227 1 84.5 97 VAL A CA 1
ATOM 791 C C . VAL A 1 97 ? -4.859 25.688 12.844 1 84.5 97 VAL A C 1
ATOM 793 O O . VAL A 1 97 ? -4.691 26.828 13.273 1 84.5 97 VAL A O 1
ATOM 796 N N . ARG A 1 98 ? -5.824 25.328 12.086 1 84.25 98 ARG A N 1
ATOM 797 C CA . ARG A 1 98 ? -6.824 26.312 11.672 1 84.25 98 ARG A CA 1
ATOM 798 C C . ARG A 1 98 ? -7.539 26.906 12.883 1 84.25 98 ARG A C 1
ATOM 800 O O . ARG A 1 98 ? -7.695 28.125 12.977 1 84.25 98 ARG A O 1
ATOM 807 N N . THR A 1 99 ? -7.922 26.078 13.75 1 89.19 99 THR A N 1
ATOM 808 C CA . THR A 1 99 ? -8.625 26.516 14.953 1 89.19 99 THR A CA 1
ATOM 809 C C . THR A 1 99 ? -7.723 27.391 15.82 1 89.19 99 THR A C 1
ATOM 811 O O . THR A 1 99 ? -8.156 28.422 16.344 1 89.19 99 THR A O 1
ATOM 814 N N . GLU A 1 100 ? -6.457 26.984 15.914 1 82.81 100 GLU A N 1
ATOM 815 C CA . GLU A 1 100 ? -5.504 27.75 16.703 1 82.81 100 GLU A CA 1
ATOM 816 C C . GLU A 1 100 ? -5.238 29.125 16.078 1 82.81 100 GLU A C 1
ATOM 818 O O . GLU A 1 100 ? -5.148 30.125 16.797 1 82.81 100 GLU A O 1
ATOM 823 N N . MET A 1 101 ? -5.195 29.188 14.82 1 77.94 101 MET A N 1
ATOM 824 C CA . MET A 1 101 ? -4.969 30.438 14.102 1 77.94 101 MET A CA 1
ATOM 825 C C . MET A 1 101 ? -6.172 31.375 14.242 1 77.94 101 MET A C 1
ATOM 827 O O . MET A 1 101 ? -6.012 32.562 14.445 1 77.94 101 MET A O 1
ATOM 831 N N . LEU A 1 102 ? -7.324 30.891 14.219 1 81.62 102 LEU A N 1
ATOM 832 C CA . LEU A 1 102 ? -8.539 31.672 14.359 1 81.62 102 LEU A CA 1
ATOM 833 C C . LEU A 1 102 ? -8.68 32.219 15.773 1 81.62 102 LEU A C 1
ATOM 835 O O . LEU A 1 102 ? -9.094 33.375 15.969 1 81.62 102 LEU A O 1
ATOM 839 N N . THR A 1 103 ? -8.281 31.453 16.688 1 82.81 103 THR A N 1
ATOM 840 C CA . THR A 1 103 ? -8.328 31.859 18.094 1 82.81 103 THR A CA 1
ATOM 841 C C . THR A 1 103 ? -7.332 33 18.359 1 82.81 103 THR A C 1
ATOM 843 O O . THR A 1 103 ? -7.66 33.969 19.047 1 82.81 103 THR A O 1
ATOM 846 N N . ARG A 1 104 ? -6.211 32.969 17.781 1 74.19 104 ARG A N 1
ATOM 847 C CA . ARG A 1 104 ? -5.188 34 17.984 1 74.19 104 ARG A CA 1
ATOM 848 C C . ARG A 1 104 ? -5.562 35.312 17.281 1 74.19 104 ARG A C 1
ATOM 850 O O . ARG A 1 104 ? -5.289 36.375 17.797 1 74.19 104 ARG A O 1
ATOM 857 N N . MET A 1 105 ? -6.117 35.188 16.219 1 72.75 105 MET A N 1
ATOM 858 C CA . MET A 1 105 ? -6.562 36.344 15.469 1 72.75 105 MET A CA 1
ATOM 859 C C . MET A 1 105 ? -7.676 37.094 16.219 1 72.75 105 MET A C 1
ATOM 861 O O . MET A 1 105 ? -7.734 38.312 16.203 1 72.75 105 MET A O 1
ATOM 865 N N . HIS A 1 106 ? -8.539 36.438 16.828 1 74.75 106 HIS A N 1
ATOM 866 C CA . HIS A 1 106 ? -9.625 37.062 17.609 1 74.75 106 HIS A CA 1
ATOM 867 C C . HIS A 1 106 ? -9.094 37.688 18.891 1 74.75 106 HIS A C 1
ATOM 869 O O . HIS A 1 106 ? -9.578 38.75 19.297 1 74.75 106 HIS A O 1
ATOM 875 N N . GLN A 1 107 ? -8.141 37.219 19.453 1 69.06 107 GLN A N 1
ATOM 876 C CA . GLN A 1 107 ? -7.555 37.781 20.656 1 69.06 107 GLN A CA 1
ATOM 877 C C . GLN A 1 107 ? -6.766 39.062 20.344 1 69.06 107 GLN A C 1
ATOM 879 O O . GLN A 1 107 ? -6.746 40 21.141 1 69.06 107 GLN A O 1
ATOM 884 N N . GLN A 1 108 ? -6.133 39.125 19.281 1 62.94 108 GLN A N 1
ATOM 885 C CA . GLN A 1 108 ? -5.418 40.344 18.875 1 62.94 108 GLN A CA 1
ATOM 886 C C . GLN A 1 108 ? -6.391 41.469 18.5 1 62.94 108 GLN A C 1
ATOM 888 O O . GLN A 1 108 ? -6.074 42.656 18.656 1 62.94 108 GLN A O 1
ATOM 893 N N . GLN A 1 109 ? -7.527 41.25 18.078 1 60.94 109 GLN A N 1
ATOM 894 C CA . GLN A 1 109 ? -8.516 42.25 17.703 1 60.94 109 GLN A CA 1
ATOM 895 C C . GLN A 1 109 ? -9.281 42.75 18.938 1 60.94 109 GLN A C 1
ATOM 897 O O . GLN A 1 109 ? -9.992 43.75 18.859 1 60.94 109 GLN A O 1
ATOM 902 N N . THR A 1 110 ? -9.32 42.25 20.047 1 55.97 110 THR A N 1
ATOM 903 C CA . THR A 1 110 ? -9.953 42.875 21.203 1 55.97 110 THR A CA 1
ATOM 904 C C . THR A 1 110 ? -9.094 44 21.75 1 55.97 110 THR A C 1
ATOM 906 O O . THR A 1 110 ? -7.988 43.781 22.234 1 55.97 110 THR A O 1
ATOM 909 N N . PRO A 1 111 ? -9.211 45.25 21.234 1 52.69 111 PRO A N 1
ATOM 910 C CA . PRO A 1 111 ? -8.578 46.438 21.797 1 52.69 111 PRO A CA 1
ATOM 911 C C . PRO A 1 111 ? -8.633 46.469 23.328 1 52.69 111 PRO A C 1
ATOM 913 O O . PRO A 1 111 ? -9.594 45.969 23.922 1 52.69 111 PRO A O 1
ATOM 916 N N . GLU A 1 112 ? -7.648 46.375 24.016 1 49.94 112 GLU A N 1
ATOM 917 C CA . GLU A 1 112 ? -7.703 46.906 25.375 1 49.94 112 GLU A CA 1
ATOM 918 C C . GLU A 1 112 ? -8.523 48.188 25.422 1 49.94 112 GLU A C 1
ATOM 920 O O . GLU A 1 112 ? -8.195 49.188 24.75 1 49.94 112 GLU A O 1
ATOM 925 N N . ALA A 1 113 ? -9.797 48.281 25.359 1 46.59 113 ALA A N 1
ATOM 926 C CA . ALA A 1 113 ? -10.508 49.469 25.859 1 46.59 113 ALA A CA 1
ATOM 927 C C . ALA A 1 113 ? -9.773 50.094 27.047 1 46.59 113 ALA A C 1
ATOM 929 O O . ALA A 1 113 ? -9.695 49.5 28.109 1 46.59 113 ALA A O 1
ATOM 930 N N . GLY A 1 114 ? -8.688 50.656 26.828 1 44 114 GLY A N 1
ATOM 931 C CA . GLY A 1 114 ? -8.227 51.594 27.828 1 44 114 GLY A CA 1
ATOM 932 C C . GLY A 1 114 ? -9.359 52.344 28.5 1 44 114 GLY A C 1
ATOM 933 O O . GLY A 1 114 ? -10.125 53.062 27.844 1 44 114 GLY A O 1
ATOM 934 N N . LEU A 1 115 ? -10.039 51.812 29.469 1 44.66 115 LEU A N 1
ATOM 935 C CA . LEU A 1 115 ? -10.898 52.531 30.422 1 44.66 115 LEU A CA 1
ATOM 936 C C . LEU A 1 115 ? -10.344 53.906 30.719 1 44.66 115 LEU A C 1
ATOM 938 O O . LEU A 1 115 ? -9.281 54.062 31.328 1 44.66 115 LEU A O 1
ATOM 942 N N . VAL A 1 116 ? -10.266 54.781 29.781 1 45.75 116 VAL A N 1
ATOM 943 C CA . VAL A 1 116 ? -10.125 56.188 30.188 1 45.75 116 VAL A CA 1
ATOM 944 C C . VAL A 1 116 ? -11.062 56.469 31.359 1 45.75 116 VAL A C 1
ATOM 946 O O . VAL A 1 116 ? -12.273 56.219 31.266 1 45.75 116 VAL A O 1
ATOM 949 N N . PRO A 1 117 ? -10.547 56.469 32.531 1 45.78 117 PRO A N 1
ATOM 950 C CA . PRO A 1 117 ? -11.422 56.906 33.656 1 45.78 117 PRO A CA 1
ATOM 951 C C . PRO A 1 117 ? -12.242 58.156 33.312 1 45.78 117 PRO A C 1
ATOM 953 O O . PRO A 1 117 ? -11.719 59.094 32.688 1 45.78 117 PRO A O 1
ATOM 956 N N . LEU A 1 118 ? -13.43 57.938 32.875 1 45.19 118 LEU A N 1
ATOM 957 C CA . LEU A 1 118 ? -14.328 59.094 32.781 1 45.19 118 LEU A CA 1
ATOM 958 C C . LEU A 1 118 ? -14.109 60.062 33.938 1 45.19 118 LEU A C 1
ATOM 960 O O . LEU A 1 118 ? -14.164 59.656 35.094 1 45.19 118 LEU A O 1
ATOM 964 N N . ARG A 1 119 ? -13.125 60.906 33.812 1 48.31 119 ARG A N 1
ATOM 965 C CA . ARG A 1 119 ? -13.094 62.031 34.719 1 48.31 119 ARG A CA 1
ATOM 966 C C . ARG A 1 119 ? -14.484 62.656 34.875 1 48.31 119 ARG A C 1
ATOM 968 O O . ARG A 1 119 ? -15.156 62.938 33.906 1 48.31 119 ARG A O 1
ATOM 975 N N . ARG A 1 120 ? -15.172 62.25 35.938 1 49.44 120 ARG A N 1
ATOM 976 C CA . ARG A 1 120 ? -16.406 62.875 36.406 1 49.44 120 ARG A CA 1
ATOM 977 C C . ARG A 1 120 ? -16.359 64.375 36.25 1 49.44 120 ARG A C 1
ATOM 979 O O . ARG A 1 120 ? -15.383 65 36.688 1 49.44 120 ARG A O 1
ATOM 986 N N . PRO A 1 121 ? -17.125 64.875 35.312 1 48.59 121 PRO A N 1
ATOM 987 C CA . PRO A 1 121 ? -17.203 66.375 35.25 1 48.59 121 PRO A CA 1
ATOM 988 C C . PRO A 1 121 ? -17.469 67 36.594 1 48.59 121 PRO A C 1
ATOM 990 O O . PRO A 1 121 ? -18.266 66.5 37.406 1 48.59 121 PRO A O 1
ATOM 993 N N . MET A 1 122 ? -16.484 67.625 37.25 1 46.22 122 MET A N 1
ATOM 994 C CA . MET A 1 122 ? -16.672 68.438 38.438 1 46.22 122 MET A CA 1
ATOM 995 C C . MET A 1 122 ? -17.844 69.375 38.281 1 46.22 122 MET A C 1
ATOM 997 O O . MET A 1 122 ? -17.844 70.25 37.375 1 46.22 122 MET A O 1
ATOM 1001 N N . VAL A 1 123 ? -19.031 69 38.562 1 46.38 123 VAL A N 1
ATOM 1002 C CA . VAL A 1 123 ? -20.188 69.812 38.625 1 46.38 123 VAL A CA 1
ATOM 1003 C C . VAL A 1 123 ? -19.875 71.062 39.469 1 46.38 123 VAL A C 1
ATOM 1005 O O . VAL A 1 123 ? -19.438 70.938 40.625 1 46.38 123 VAL A O 1
ATOM 1008 N N . VAL A 1 124 ? -19.438 72.188 38.875 1 48.31 124 VAL A N 1
ATOM 1009 C CA . VAL A 1 124 ? -19.312 73.5 39.5 1 48.31 124 VAL A CA 1
ATOM 1010 C C . VAL A 1 124 ? -20.672 73.938 40.062 1 48.31 124 VAL A C 1
ATOM 1012 O O . VAL A 1 124 ? -21.688 73.875 39.375 1 48.31 124 VAL A O 1
ATOM 1015 N N . PRO A 1 125 ? -20.969 73.875 41.344 1 50.5 125 PRO A N 1
ATOM 1016 C CA . PRO A 1 125 ? -22.219 74.312 42 1 50.5 125 PRO A CA 1
ATOM 1017 C C . PRO A 1 125 ? -22.594 75.75 41.656 1 50.5 125 PRO A C 1
ATOM 1019 O O . PRO A 1 125 ? -21.75 76.625 41.719 1 50.5 125 PRO A O 1
ATOM 1022 N N . VAL A 1 126 ? -23.453 75.938 40.656 1 49 126 VAL A N 1
ATOM 1023 C CA . VAL A 1 126 ? -24.047 77.25 40.281 1 49 126 VAL A CA 1
ATOM 1024 C C . VAL A 1 126 ? -24.766 77.812 41.469 1 49 126 VAL A C 1
ATOM 1026 O O . VAL A 1 126 ? -25.688 77.25 42.031 1 49 126 VAL A O 1
ATOM 1029 N N . LYS A 1 127 ? -24.094 78.688 42.281 1 45.59 127 LYS A N 1
ATOM 1030 C CA . LYS A 1 127 ? -24.734 79.438 43.344 1 45.59 127 LYS A CA 1
ATOM 1031 C C . LYS A 1 127 ? -25.844 80.312 42.781 1 45.59 127 LYS A C 1
ATOM 1033 O O . LYS A 1 127 ? -25.609 81.125 41.875 1 45.59 127 LYS A O 1
ATOM 1038 N N . ILE A 1 128 ? -27.016 79.812 42.594 1 45.5 128 ILE A N 1
ATOM 1039 C CA . ILE A 1 128 ? -28.234 80.562 42.281 1 45.5 128 ILE A CA 1
ATOM 1040 C C . ILE A 1 128 ? -28.375 81.75 43.219 1 45.5 128 ILE A C 1
ATOM 1042 O O . ILE A 1 128 ? -28.516 81.562 44.438 1 45.5 128 ILE A O 1
ATOM 1046 N N . VAL A 1 129 ? -27.656 82.812 42.969 1 43.22 129 VAL A N 1
ATOM 1047 C CA . VAL A 1 129 ? -27.875 84.062 43.688 1 43.22 129 VAL A CA 1
ATOM 1048 C C . VAL A 1 129 ? -29.344 84.438 43.625 1 43.22 129 VAL A C 1
ATOM 1050 O O . VAL A 1 129 ? -29.906 84.625 42.531 1 43.22 129 VAL A O 1
ATOM 1053 N N . LYS A 1 130 ? -30.156 84.062 44.562 1 42.16 130 LYS A N 1
ATOM 1054 C CA . LYS A 1 130 ? -31.531 84.5 44.844 1 42.16 130 LYS A CA 1
ATOM 1055 C C . LYS A 1 130 ? -31.688 86 44.75 1 42.16 130 LYS A C 1
ATOM 1057 O O . LYS A 1 130 ? -31.062 86.75 45.5 1 42.16 130 LYS A O 1
ATOM 1062 N N . LYS A 1 131 ? -31.672 86.438 43.438 1 41.66 131 LYS A N 1
ATOM 1063 C CA . LYS A 1 131 ? -32.156 8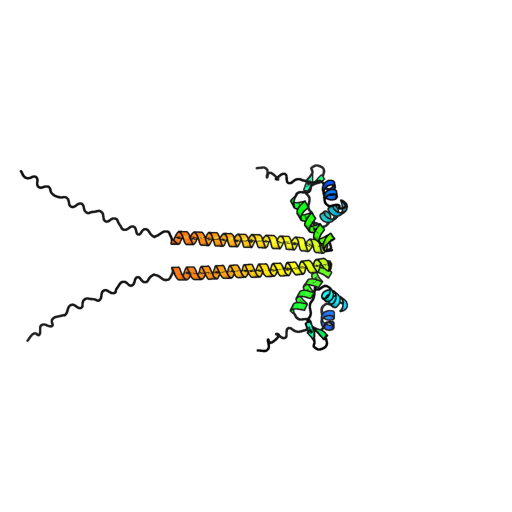7.812 43.438 1 41.66 131 LYS A CA 1
ATOM 1064 C C . LYS A 1 131 ? -33.438 87.938 44.219 1 41.66 131 LYS A C 1
ATOM 1066 O O . LYS A 1 131 ? -34.406 87.25 43.969 1 41.66 131 LYS A O 1
ATOM 1071 N N . LYS A 1 132 ? -33.375 88.562 45.5 1 34.84 132 LYS A N 1
ATOM 1072 C CA . LYS A 1 132 ? -34.562 89.25 46.031 1 34.84 132 LYS A CA 1
ATOM 1073 C C . LYS A 1 132 ? -35.031 90.312 45.062 1 34.84 132 LYS A C 1
ATOM 1075 O O . LYS A 1 132 ? -34.25 91 44.438 1 34.84 132 LYS A O 1
ATOM 1080 N N . MET B 1 1 ? 28.406 22.531 -12.57 1 24.86 1 MET B N 1
ATOM 1081 C CA . MET B 1 1 ? 28.672 21.562 -11.516 1 24.86 1 MET B CA 1
ATOM 1082 C C . MET B 1 1 ? 28.109 20.188 -11.883 1 24.86 1 MET B C 1
ATOM 1084 O O . MET B 1 1 ? 26.922 20.062 -12.188 1 24.86 1 MET B O 1
ATOM 1088 N N . VAL B 1 2 ? 28.984 19.281 -12.453 1 33.84 2 VAL B N 1
ATOM 1089 C CA . VAL B 1 2 ? 28.609 17.922 -12.781 1 33.84 2 VAL B CA 1
ATOM 1090 C C . VAL B 1 2 ? 27.891 17.281 -11.594 1 33.84 2 VAL B C 1
ATOM 1092 O O . VAL B 1 2 ? 28.328 17.438 -10.445 1 33.84 2 VAL B O 1
ATOM 1095 N N . THR B 1 3 ? 26.656 17.266 -11.547 1 37.25 3 THR B N 1
ATOM 1096 C CA . THR B 1 3 ? 25.953 16.594 -10.469 1 37.25 3 THR B CA 1
ATOM 1097 C C . THR B 1 3 ? 26.719 15.383 -9.977 1 37.25 3 THR B C 1
ATOM 1099 O O . THR B 1 3 ? 27.031 14.484 -10.758 1 37.25 3 THR B O 1
ATOM 1102 N N . LYS B 1 4 ? 27.766 15.57 -9.125 1 35.31 4 LYS B N 1
ATOM 1103 C CA . LYS B 1 4 ? 28.531 14.539 -8.422 1 35.31 4 LYS B CA 1
ATOM 1104 C C . LYS B 1 4 ? 27.656 13.344 -8.07 1 35.31 4 LYS B C 1
ATOM 1106 O O . LYS B 1 4 ? 26.719 13.469 -7.27 1 35.31 4 LYS B O 1
ATOM 1111 N N . ARG B 1 5 ? 27.281 12.578 -9.008 1 40.19 5 ARG B N 1
ATOM 1112 C CA . ARG B 1 5 ? 26.641 11.305 -8.68 1 40.19 5 ARG B CA 1
ATOM 1113 C C . ARG B 1 5 ? 27.312 10.664 -7.465 1 40.19 5 ARG B C 1
ATOM 1115 O O . ARG B 1 5 ? 28.516 10.422 -7.461 1 40.19 5 ARG B O 1
ATOM 1122 N N . LYS B 1 6 ? 27.266 11.125 -6.25 1 42.22 6 LYS B N 1
ATOM 1123 C CA . LYS B 1 6 ? 27.734 10.414 -5.059 1 42.22 6 LYS B CA 1
ATOM 1124 C C . LYS B 1 6 ? 27.953 8.938 -5.352 1 42.22 6 LYS B C 1
ATOM 1126 O O . LYS B 1 6 ? 27.156 8.312 -6.055 1 42.22 6 LYS B O 1
ATOM 1131 N N . ASN B 1 7 ? 29.172 8.422 -5.488 1 47.31 7 ASN B N 1
ATOM 1132 C CA . ASN B 1 7 ? 29.719 7.09 -5.707 1 47.31 7 ASN B CA 1
ATOM 1133 C C . ASN B 1 7 ? 28.922 6.023 -4.969 1 47.31 7 ASN B C 1
ATOM 1135 O O . ASN B 1 7 ? 29.281 5.625 -3.859 1 47.31 7 ASN B O 1
ATOM 1139 N N . LYS B 1 8 ? 27.609 6.211 -4.684 1 57.09 8 LYS B N 1
ATOM 1140 C CA . LYS B 1 8 ? 26.969 5.059 -4.047 1 57.09 8 LYS B CA 1
ATOM 1141 C C . LYS B 1 8 ? 27.406 3.756 -4.711 1 57.09 8 LYS B C 1
ATOM 1143 O O . LYS B 1 8 ? 27.609 3.711 -5.926 1 57.09 8 LYS B O 1
ATOM 1148 N N . GLY B 1 9 ? 28.172 2.955 -4 1 68.06 9 GLY B N 1
ATOM 1149 C CA . GLY B 1 9 ? 28.719 1.688 -4.449 1 68.06 9 GLY B CA 1
ATOM 1150 C C . GLY B 1 9 ? 27.828 0.974 -5.453 1 68.06 9 GLY B C 1
ATOM 1151 O O . GLY B 1 9 ? 26.609 0.978 -5.32 1 68.06 9 GLY B O 1
ATOM 1152 N N . ALA B 1 10 ? 28.281 1.119 -6.781 1 87.12 10 ALA B N 1
ATOM 1153 C CA . ALA B 1 10 ? 27.578 0.365 -7.812 1 87.12 10 ALA B CA 1
ATOM 1154 C C . ALA B 1 10 ? 28.016 -1.095 -7.824 1 87.12 10 ALA B C 1
ATOM 1156 O O . ALA B 1 10 ? 29.188 -1.395 -7.629 1 87.12 10 ALA B O 1
ATOM 1157 N N . TYR B 1 11 ? 27.125 -1.879 -7.766 1 94.56 11 TYR B N 1
ATOM 1158 C CA . TYR B 1 11 ? 27.328 -3.322 -7.754 1 94.56 11 TYR B CA 1
ATOM 1159 C C . TYR B 1 11 ? 26.859 -3.953 -9.055 1 94.56 11 TYR B C 1
ATOM 1161 O O . TYR B 1 11 ? 25.812 -3.57 -9.602 1 94.56 11 TYR B O 1
ATOM 1169 N N . MET B 1 12 ? 27.734 -4.867 -9.562 1 95.62 12 MET B N 1
ATOM 1170 C CA . MET B 1 12 ? 27.328 -5.586 -10.766 1 95.62 12 MET B CA 1
ATOM 1171 C C . MET B 1 12 ? 26.328 -6.691 -10.438 1 95.62 12 MET B C 1
ATOM 1173 O O . MET B 1 12 ? 26.234 -7.121 -9.289 1 95.62 12 MET B O 1
ATOM 1177 N N . ILE B 1 13 ? 25.594 -7.133 -11.516 1 96.38 13 ILE B N 1
ATOM 1178 C CA . ILE B 1 13 ? 24.5 -8.078 -11.344 1 96.38 13 ILE B CA 1
ATOM 1179 C C . ILE B 1 13 ? 25.031 -9.344 -10.664 1 96.38 13 ILE B C 1
ATOM 1181 O O . ILE B 1 13 ? 24.344 -9.938 -9.828 1 96.38 13 ILE B O 1
ATOM 1185 N N . SER B 1 14 ? 26.281 -9.797 -11 1 95.94 14 SER B N 1
ATOM 1186 C CA . SER B 1 14 ? 26.828 -11.016 -10.422 1 95.94 14 SER B CA 1
ATOM 1187 C C . SER B 1 14 ? 27.078 -10.844 -8.93 1 95.94 14 SER B C 1
ATOM 1189 O O . SER B 1 14 ? 26.797 -11.75 -8.141 1 95.94 14 SER B O 1
ATOM 1191 N N . ALA B 1 15 ? 27.578 -9.727 -8.562 1 96.19 15 ALA B N 1
ATOM 1192 C CA . ALA B 1 15 ? 27.828 -9.43 -7.156 1 96.19 15 ALA B CA 1
ATOM 1193 C C . ALA B 1 15 ? 26.516 -9.367 -6.363 1 96.19 15 ALA B C 1
ATOM 1195 O O . ALA B 1 15 ? 26.422 -9.922 -5.266 1 96.19 15 ALA B O 1
ATOM 1196 N N . VAL B 1 16 ? 25.516 -8.758 -6.906 1 97.44 16 VAL B N 1
ATOM 1197 C CA . VAL B 1 16 ? 24.219 -8.609 -6.254 1 97.44 16 VAL B CA 1
ATOM 1198 C C . VAL B 1 16 ? 23.562 -9.977 -6.086 1 97.44 16 VAL B C 1
ATOM 1200 O O . VAL B 1 16 ? 23.031 -10.289 -5.023 1 97.44 16 VAL B O 1
ATOM 1203 N N . ALA B 1 17 ? 23.641 -10.758 -7.082 1 97.94 17 ALA B N 1
ATOM 1204 C CA . ALA B 1 17 ? 23.078 -12.109 -7.039 1 97.94 17 ALA B CA 1
ATOM 1205 C C . ALA B 1 17 ? 23.719 -12.93 -5.914 1 97.94 17 ALA B C 1
ATOM 1207 O O . ALA B 1 17 ? 23.016 -13.625 -5.18 1 97.94 17 ALA B O 1
ATOM 1208 N N . GLU B 1 18 ? 24.969 -12.797 -5.824 1 97.38 18 GLU B N 1
ATOM 1209 C CA . GLU B 1 18 ? 25.703 -13.516 -4.777 1 97.38 18 GLU B CA 1
ATOM 1210 C C . GLU B 1 18 ? 25.328 -12.984 -3.395 1 97.38 18 GLU B C 1
ATOM 1212 O O . GLU B 1 18 ? 25.078 -13.758 -2.473 1 97.38 18 GLU B O 1
ATOM 1217 N N . MET B 1 19 ? 25.281 -11.734 -3.27 1 96.5 19 MET B N 1
ATOM 1218 C CA . MET B 1 19 ? 25 -11.055 -2.004 1 96.5 19 MET B CA 1
ATOM 1219 C C . MET B 1 19 ? 23.656 -11.508 -1.428 1 96.5 19 MET B C 1
ATOM 1221 O O . MET B 1 19 ? 23.531 -11.703 -0.217 1 96.5 19 MET B O 1
ATOM 1225 N N . TYR B 1 20 ? 22.656 -11.648 -2.266 1 97.06 20 TYR B N 1
ATOM 1226 C CA . TYR B 1 20 ? 21.312 -11.945 -1.809 1 97.06 20 TYR B CA 1
ATOM 1227 C C . TYR B 1 20 ? 20.938 -13.398 -2.082 1 97.06 20 TYR B C 1
ATOM 1229 O O . TYR B 1 20 ? 19.797 -13.812 -1.854 1 97.06 20 TYR B O 1
ATOM 1237 N N . GLN B 1 21 ? 21.875 -14.094 -2.568 1 97.19 21 GLN B N 1
ATOM 1238 C CA . GLN B 1 21 ? 21.703 -15.516 -2.838 1 97.19 21 GLN B CA 1
ATOM 1239 C C . GLN B 1 21 ? 20.484 -15.766 -3.723 1 97.19 21 GLN B C 1
ATOM 1241 O O . GLN B 1 21 ? 19.625 -16.578 -3.395 1 97.19 21 GLN B O 1
ATOM 1246 N N . ILE B 1 22 ? 20.484 -15.023 -4.859 1 96.56 22 ILE B N 1
ATOM 1247 C CA . ILE B 1 22 ? 19.438 -15.219 -5.844 1 96.56 22 ILE B CA 1
ATOM 1248 C C . ILE B 1 22 ? 20.047 -15.391 -7.234 1 96.56 22 ILE B C 1
ATOM 1250 O O . ILE B 1 22 ? 21.203 -15.023 -7.461 1 96.56 22 ILE B O 1
ATOM 1254 N N . HIS B 1 23 ? 19.219 -16 -8.086 1 97.25 23 HIS B N 1
ATOM 1255 C CA . HIS B 1 23 ? 19.672 -16.188 -9.461 1 97.25 23 HIS B CA 1
ATOM 1256 C C . HIS B 1 23 ? 19.672 -14.859 -10.219 1 97.25 23 HIS B C 1
ATOM 1258 O O . HIS B 1 23 ? 18.719 -14.07 -10.086 1 97.25 23 HIS B O 1
ATOM 1264 N N . PRO B 1 24 ? 20.719 -14.648 -11 1 97.38 24 PRO B N 1
ATOM 1265 C CA . PRO B 1 24 ? 20.766 -13.414 -11.797 1 97.38 24 PRO B CA 1
ATOM 1266 C C . PRO B 1 24 ? 19.5 -13.227 -12.648 1 97.38 24 PRO B C 1
ATOM 1268 O O . PRO B 1 24 ? 19.094 -12.086 -12.898 1 97.38 24 PRO B O 1
ATOM 1271 N N . GLN B 1 25 ? 18.875 -14.289 -13.023 1 97.31 25 GLN B N 1
ATOM 1272 C CA . GLN B 1 25 ? 17.672 -14.203 -13.844 1 97.31 25 GLN B CA 1
ATOM 1273 C C . GLN B 1 25 ? 16.531 -13.57 -13.07 1 97.31 25 GLN B C 1
ATOM 1275 O O . GLN B 1 25 ? 15.688 -12.883 -13.648 1 97.31 25 GLN B O 1
ATOM 1280 N N . THR B 1 26 ? 16.531 -13.758 -11.852 1 97.62 26 THR B N 1
ATOM 1281 C CA . THR B 1 26 ? 15.516 -13.141 -11.016 1 97.62 26 THR B CA 1
ATOM 1282 C C . THR B 1 26 ? 15.641 -11.617 -11.031 1 97.62 26 THR B C 1
ATOM 1284 O O . THR B 1 26 ? 14.641 -10.906 -11.102 1 97.62 26 THR B O 1
ATOM 1287 N N . LEU B 1 27 ? 16.891 -11.156 -10.992 1 98 27 LEU B N 1
ATOM 1288 C CA . LEU B 1 27 ? 17.141 -9.719 -11.078 1 98 27 LEU B CA 1
ATOM 1289 C C . LEU B 1 27 ? 16.688 -9.164 -12.422 1 98 27 LEU B C 1
ATOM 1291 O O . LEU B 1 27 ? 16.094 -8.086 -12.492 1 98 27 LEU B O 1
ATOM 1295 N N . ARG B 1 28 ? 16.922 -9.93 -13.43 1 97.56 28 ARG B N 1
ATOM 1296 C CA . ARG B 1 28 ? 16.5 -9.516 -14.766 1 97.56 28 ARG B CA 1
ATOM 1297 C C . ARG B 1 28 ? 14.977 -9.492 -14.875 1 97.56 28 ARG B C 1
ATOM 1299 O O . ARG B 1 28 ? 14.406 -8.602 -15.5 1 97.56 28 ARG B O 1
ATOM 1306 N N . LEU B 1 29 ? 14.391 -10.438 -14.281 1 97.94 29 LEU B N 1
ATOM 1307 C CA . LEU B 1 29 ? 12.938 -10.484 -14.25 1 97.94 29 LEU B CA 1
ATOM 1308 C C . LEU B 1 29 ? 12.359 -9.258 -13.562 1 97.94 29 LEU B C 1
ATOM 1310 O O . LEU B 1 29 ? 11.438 -8.625 -14.078 1 97.94 29 LEU B O 1
ATOM 1314 N N . TYR B 1 30 ? 12.945 -8.969 -12.43 1 98.38 30 TYR B N 1
ATOM 1315 C CA . TYR B 1 30 ? 12.453 -7.816 -11.68 1 98.38 30 TYR B CA 1
ATOM 1316 C C . TYR B 1 30 ? 12.656 -6.527 -12.469 1 98.38 30 TYR B C 1
ATOM 1318 O O . TYR B 1 30 ? 11.844 -5.602 -12.375 1 98.38 30 TYR B O 1
ATOM 1326 N N . GLU B 1 31 ? 13.719 -6.461 -13.211 1 97.88 31 GLU B N 1
ATOM 1327 C CA . GLU B 1 31 ? 13.938 -5.312 -14.086 1 97.88 31 GLU B CA 1
ATOM 1328 C C . GLU B 1 31 ? 12.914 -5.277 -15.219 1 97.88 31 GLU B C 1
ATOM 1330 O O . GLU B 1 31 ? 12.328 -4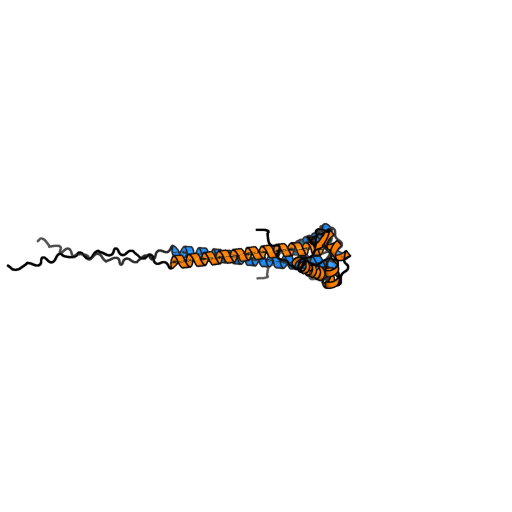.23 -15.5 1 97.88 31 GLU B O 1
ATOM 1335 N N . ARG B 1 32 ? 12.664 -6.418 -15.859 1 97.62 32 ARG B N 1
ATOM 1336 C CA . ARG B 1 32 ? 11.719 -6.52 -16.969 1 97.62 32 ARG B CA 1
ATOM 1337 C C . ARG B 1 32 ? 10.32 -6.105 -16.531 1 97.62 32 ARG B C 1
ATOM 1339 O O . ARG B 1 32 ? 9.594 -5.469 -17.297 1 97.62 32 ARG B O 1
ATOM 1346 N N . GLU B 1 33 ? 10.016 -6.41 -15.352 1 97.69 33 GLU B N 1
ATOM 1347 C CA . GLU B 1 33 ? 8.688 -6.125 -14.812 1 97.69 33 GLU B CA 1
ATOM 1348 C C . GLU B 1 33 ? 8.617 -4.707 -14.25 1 97.69 33 GLU B C 1
ATOM 1350 O O . GLU B 1 33 ? 7.578 -4.297 -13.727 1 97.69 33 GLU B O 1
ATOM 1355 N N . GLY B 1 34 ? 9.68 -4.035 -14.18 1 97.06 34 GLY B N 1
ATOM 1356 C CA . GLY B 1 34 ? 9.711 -2.639 -13.773 1 97.06 34 GLY B CA 1
ATOM 1357 C C . GLY B 1 34 ? 9.867 -2.455 -12.273 1 97.06 34 GLY B C 1
ATOM 1358 O O . GLY B 1 34 ? 9.68 -1.353 -11.758 1 97.06 34 GLY B O 1
ATOM 1359 N N . LEU B 1 35 ? 10.211 -3.508 -11.57 1 98.12 35 LEU B N 1
ATOM 1360 C CA . LEU B 1 35 ? 10.336 -3.445 -10.117 1 98.12 35 LEU B CA 1
ATOM 1361 C C . LEU B 1 35 ? 11.711 -2.912 -9.719 1 98.12 35 LEU B C 1
ATOM 1363 O O . LEU B 1 35 ? 11.859 -2.307 -8.656 1 98.12 35 LEU B O 1
ATOM 1367 N N . LEU B 1 36 ? 12.742 -3.207 -10.531 1 97.25 36 LEU B N 1
ATOM 1368 C CA . LEU B 1 36 ? 14.102 -2.699 -10.391 1 97.25 36 LEU B CA 1
ATOM 1369 C C . LEU B 1 36 ? 14.523 -1.922 -11.633 1 97.25 36 LEU B C 1
ATOM 1371 O O . LEU B 1 36 ? 14.117 -2.256 -12.742 1 97.25 36 LEU B O 1
ATOM 1375 N N . ARG B 1 37 ? 15.273 -0.904 -11.328 1 95.31 37 ARG B N 1
ATOM 1376 C CA . ARG B 1 37 ? 15.734 -0.096 -12.453 1 95.31 37 ARG B CA 1
ATOM 1377 C C . ARG B 1 37 ? 17.219 0.256 -12.305 1 95.31 37 ARG B C 1
ATOM 1379 O O . ARG B 1 37 ? 17.562 1.43 -12.18 1 95.31 37 ARG B O 1
ATOM 1386 N N . PRO B 1 38 ? 18.078 -0.706 -12.453 1 96 38 PRO B N 1
ATOM 1387 C CA . PRO B 1 38 ? 19.5 -0.416 -12.352 1 96 38 PRO B CA 1
ATOM 1388 C C . PRO B 1 38 ? 20.031 0.404 -13.531 1 96 38 PRO B C 1
ATOM 1390 O O . PRO B 1 38 ? 19.453 0.347 -14.625 1 96 38 PRO B O 1
ATOM 1393 N N . SER B 1 39 ? 21.016 1.14 -13.25 1 94.38 39 SER B N 1
ATOM 1394 C CA . SER B 1 39 ? 21.703 1.844 -14.336 1 94.38 39 SER B CA 1
ATOM 1395 C C . SER B 1 39 ? 22.609 0.904 -15.117 1 94.38 39 SER B C 1
ATOM 1397 O O . SER B 1 39 ? 22.703 -0.286 -14.805 1 94.38 39 SER B O 1
ATOM 1399 N N . ARG B 1 40 ? 23.094 1.414 -16.203 1 94.12 40 ARG B N 1
ATOM 1400 C 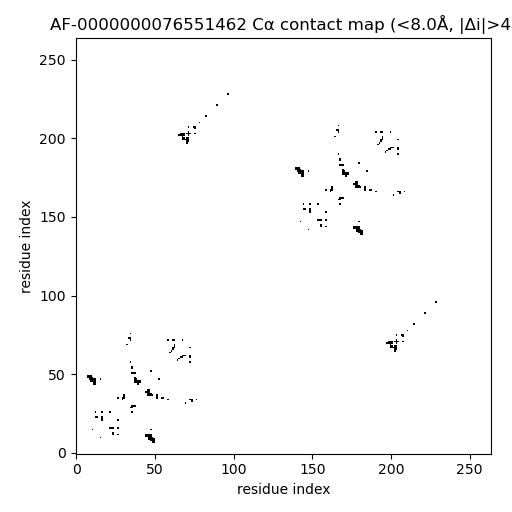CA . ARG B 1 40 ? 24.016 0.619 -17.016 1 94.12 40 ARG B CA 1
ATOM 1401 C C . ARG B 1 40 ? 25.375 1.301 -17.141 1 94.12 40 ARG B C 1
ATOM 1403 O O . ARG B 1 40 ? 25.453 2.529 -17.188 1 94.12 40 ARG B O 1
ATOM 1410 N N . SER B 1 41 ? 26.422 0.465 -17.203 1 90.75 41 SER B N 1
ATOM 1411 C CA . SER B 1 41 ? 27.766 0.958 -17.469 1 90.75 41 SER B CA 1
ATOM 1412 C C . SER B 1 41 ? 27.969 1.276 -18.938 1 90.75 41 SER B C 1
ATO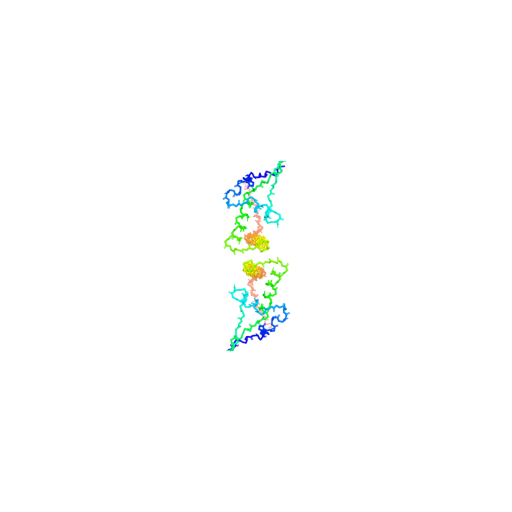M 1414 O O . SER B 1 41 ? 27.078 1.038 -19.766 1 90.75 41 SER B O 1
ATOM 1416 N N . GLU B 1 42 ? 29.188 1.83 -19.203 1 91.88 42 GLU B N 1
ATOM 1417 C CA . GLU B 1 42 ? 29.547 2.094 -20.594 1 91.88 42 GLU B CA 1
ATOM 1418 C C . GLU B 1 42 ? 29.5 0.814 -21.422 1 91.88 42 GLU B C 1
ATOM 1420 O O . GLU B 1 42 ? 29.156 0.849 -22.609 1 91.88 42 GLU B O 1
ATOM 1425 N N . GLY B 1 43 ? 29.719 -0.29 -20.781 1 91.56 43 GLY B N 1
ATOM 1426 C CA . GLY B 1 43 ? 29.672 -1.589 -21.438 1 91.56 43 GLY B CA 1
ATOM 1427 C C . GLY B 1 43 ? 28.312 -2.234 -21.391 1 91.56 43 GLY B C 1
ATOM 1428 O O . GLY B 1 43 ? 28.172 -3.428 -21.672 1 91.56 43 GLY B O 1
ATOM 1429 N N . ASN B 1 44 ? 27.391 -1.569 -20.922 1 92.56 44 ASN B N 1
ATOM 1430 C CA . ASN B 1 44 ? 26 -1.994 -20.875 1 92.56 44 ASN B CA 1
ATOM 1431 C C . ASN B 1 44 ? 25.766 -3.043 -19.797 1 92.56 44 ASN B C 1
ATOM 1433 O O . ASN B 1 44 ? 24.859 -3.879 -19.922 1 92.56 44 ASN B O 1
ATOM 1437 N N . THR B 1 45 ? 26.688 -2.971 -18.828 1 92.81 45 THR B N 1
ATOM 1438 C CA . THR B 1 45 ? 26.516 -3.855 -17.672 1 92.81 45 THR B CA 1
ATOM 1439 C C . THR B 1 45 ? 25.641 -3.209 -16.609 1 92.81 45 THR B C 1
ATOM 1441 O O . THR B 1 45 ? 25.766 -2.012 -16.344 1 92.81 45 THR B O 1
ATOM 1444 N N . ARG B 1 46 ? 24.734 -3.959 -16.078 1 94.56 46 ARG B N 1
ATOM 1445 C CA . ARG B 1 46 ? 23.875 -3.418 -15.047 1 94.56 46 ARG B CA 1
ATOM 1446 C C . ARG B 1 46 ? 24.688 -3.01 -13.82 1 94.56 46 ARG B C 1
ATOM 1448 O O . ARG B 1 46 ? 25.562 -3.746 -13.375 1 94.56 46 ARG B O 1
ATOM 1455 N N . LEU B 1 47 ? 24.406 -1.854 -13.336 1 95.31 47 LEU B N 1
ATOM 1456 C CA . LEU B 1 47 ? 25.016 -1.317 -12.125 1 95.31 47 LEU B CA 1
ATOM 1457 C C . LEU B 1 47 ? 23.938 -0.949 -11.102 1 95.31 47 LEU B C 1
ATOM 1459 O O . LEU B 1 47 ? 23.062 -0.133 -11.383 1 95.31 47 LEU B O 1
ATOM 1463 N N . TYR B 1 48 ? 24.078 -1.586 -9.875 1 97.06 48 TYR B N 1
ATOM 1464 C CA . TYR B 1 48 ? 23.109 -1.367 -8.812 1 97.06 48 TYR B CA 1
ATOM 1465 C C . TYR B 1 48 ? 23.656 -0.421 -7.754 1 97.06 48 TYR B C 1
ATOM 1467 O O . TYR B 1 48 ? 24.781 -0.612 -7.266 1 97.06 48 TYR B O 1
ATOM 1475 N N . THR B 1 49 ? 22.844 0.543 -7.414 1 95.19 49 THR B N 1
ATOM 1476 C CA . THR B 1 49 ? 23.219 1.469 -6.348 1 95.19 49 THR B CA 1
ATOM 1477 C C . THR B 1 49 ? 22.75 0.948 -4.992 1 95.19 49 THR B C 1
ATOM 1479 O O . THR B 1 49 ? 22.031 -0.059 -4.922 1 95.19 49 THR B O 1
ATOM 1482 N N . ASP B 1 50 ? 23.156 1.584 -3.959 1 94.69 50 ASP B N 1
ATOM 1483 C CA . ASP B 1 50 ? 22.688 1.232 -2.623 1 94.69 50 ASP B CA 1
ATOM 1484 C C . ASP B 1 50 ? 21.172 1.339 -2.531 1 94.69 50 ASP B C 1
ATOM 1486 O O . ASP B 1 50 ? 20.516 0.525 -1.867 1 94.69 50 ASP B O 1
ATOM 1490 N N . GLU B 1 51 ? 20.641 2.262 -3.17 1 94.38 51 GLU B N 1
ATOM 1491 C CA . GLU B 1 51 ? 19.188 2.443 -3.207 1 94.38 51 GLU B CA 1
ATOM 1492 C C . GLU B 1 51 ? 18.5 1.274 -3.908 1 94.38 51 GLU B C 1
ATOM 1494 O O . GLU B 1 51 ? 17.453 0.812 -3.471 1 94.38 51 GLU B O 1
ATOM 1499 N N . ASP B 1 52 ? 19.125 0.878 -4.926 1 96.38 52 ASP B N 1
ATOM 1500 C CA . ASP B 1 52 ? 18.594 -0.29 -5.629 1 96.38 52 ASP B CA 1
ATOM 1501 C C . ASP B 1 52 ? 18.609 -1.521 -4.723 1 96.38 52 ASP B C 1
ATOM 1503 O O . ASP B 1 52 ? 17.688 -2.338 -4.77 1 96.38 52 ASP B O 1
ATOM 1507 N N . LEU B 1 53 ? 19.656 -1.598 -3.982 1 96.62 53 LEU B N 1
ATOM 1508 C CA . LEU B 1 53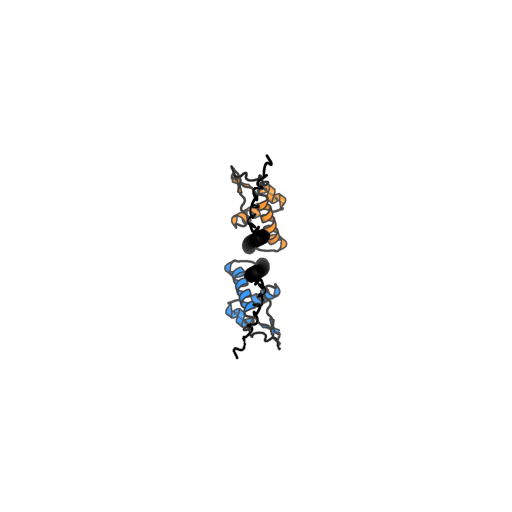 ? 19.781 -2.746 -3.094 1 96.62 53 LEU B CA 1
ATOM 1509 C C . LEU B 1 53 ? 18.719 -2.713 -2.004 1 96.62 53 LEU B C 1
ATOM 1511 O O . LEU B 1 53 ? 18.156 -3.754 -1.642 1 96.62 53 LEU B O 1
ATOM 1515 N N . GLU B 1 54 ? 18.438 -1.606 -1.503 1 96.31 54 GLU B N 1
ATOM 1516 C CA . GLU B 1 54 ? 17.375 -1.465 -0.519 1 96.31 54 GLU B CA 1
ATOM 1517 C C . GLU B 1 54 ? 16.031 -1.865 -1.108 1 96.31 54 GLU B C 1
ATOM 1519 O O . GLU B 1 54 ? 15.25 -2.58 -0.47 1 96.31 54 GLU B O 1
ATOM 1524 N N . ARG B 1 55 ? 15.758 -1.361 -2.252 1 97.69 55 ARG B N 1
ATOM 1525 C CA . ARG B 1 55 ? 14.531 -1.705 -2.963 1 97.69 55 ARG B CA 1
ATOM 1526 C C . ARG B 1 55 ? 14.438 -3.209 -3.205 1 97.69 55 ARG B C 1
ATOM 1528 O O . ARG B 1 55 ? 13.383 -3.812 -3.002 1 97.69 55 ARG B O 1
ATOM 1535 N N . LEU B 1 56 ? 15.547 -3.758 -3.627 1 98.06 56 LEU B N 1
ATOM 1536 C CA . LEU B 1 56 ? 15.602 -5.195 -3.861 1 98.06 56 LEU B CA 1
ATOM 1537 C C . LEU B 1 56 ? 15.297 -5.969 -2.584 1 98.06 56 LEU B C 1
ATOM 1539 O O . LEU B 1 56 ? 14.555 -6.957 -2.611 1 98.06 56 LEU B O 1
ATOM 1543 N N . GLU B 1 57 ? 15.852 -5.539 -1.5 1 97.75 57 GLU B N 1
ATOM 1544 C CA . GLU B 1 57 ? 15.617 -6.191 -0.217 1 97.75 57 GLU B CA 1
ATOM 1545 C C . GLU B 1 57 ? 14.133 -6.219 0.123 1 97.75 57 GLU B C 1
ATOM 1547 O O . GLU B 1 57 ? 13.609 -7.238 0.582 1 97.75 57 GLU B O 1
ATOM 1552 N N . PHE B 1 58 ? 13.539 -5.137 -0.099 1 98.31 58 PHE B N 1
ATOM 1553 C CA . PHE B 1 58 ? 12.109 -5.027 0.151 1 98.31 58 PHE B CA 1
ATOM 1554 C C . PHE B 1 58 ? 11.328 -5.969 -0.76 1 98.31 58 PHE B C 1
ATOM 1556 O O . PHE B 1 58 ? 10.422 -6.676 -0.305 1 98.31 58 PHE B O 1
ATOM 1563 N N . ILE B 1 59 ? 11.672 -5.98 -2.014 1 98.69 59 ILE B N 1
ATOM 1564 C CA . ILE B 1 59 ? 11.023 -6.852 -2.992 1 98.69 59 ILE B CA 1
ATOM 1565 C C . ILE B 1 59 ? 11.18 -8.305 -2.561 1 98.69 59 ILE B C 1
ATOM 1567 O O . ILE B 1 59 ? 10.203 -9.062 -2.564 1 98.69 59 ILE B O 1
ATOM 1571 N N . LEU B 1 60 ? 12.359 -8.695 -2.145 1 98.19 60 LEU B N 1
ATOM 1572 C CA . LEU B 1 60 ? 12.633 -10.07 -1.753 1 98.19 60 LEU B CA 1
ATOM 1573 C C . LEU B 1 60 ? 11.852 -10.445 -0.498 1 98.19 60 LEU B C 1
ATOM 1575 O O . LEU B 1 60 ? 11.367 -11.57 -0.377 1 98.19 60 LEU B O 1
ATOM 1579 N N . ASN B 1 61 ? 11.75 -9.547 0.427 1 98.12 61 ASN B N 1
ATOM 1580 C CA . ASN B 1 61 ? 10.945 -9.789 1.618 1 98.12 61 ASN B CA 1
ATOM 1581 C C . ASN B 1 61 ? 9.492 -10.07 1.263 1 98.12 61 ASN B C 1
ATOM 1583 O O . ASN B 1 61 ? 8.875 -10.992 1.805 1 98.12 61 ASN B O 1
ATOM 1587 N N . LEU B 1 62 ? 8.953 -9.297 0.369 1 98.44 62 LEU B N 1
ATOM 1588 C CA . LEU B 1 62 ? 7.57 -9.484 -0.066 1 98.44 62 LEU B CA 1
ATOM 1589 C C . LEU B 1 62 ? 7.398 -10.836 -0.758 1 98.44 62 LEU B C 1
ATOM 1591 O O . LEU B 1 62 ? 6.441 -11.562 -0.482 1 98.44 62 LEU B O 1
ATOM 1595 N N . ALA B 1 63 ? 8.328 -11.125 -1.648 1 98.06 63 ALA B N 1
ATOM 1596 C CA . ALA B 1 63 ? 8.219 -12.32 -2.479 1 98.06 63 ALA B CA 1
ATOM 1597 C C . ALA B 1 63 ? 8.492 -13.578 -1.668 1 98.06 63 ALA B C 1
ATOM 1599 O O . ALA B 1 63 ? 7.707 -14.523 -1.687 1 98.06 63 ALA B O 1
ATOM 1600 N N . ARG B 1 64 ? 9.594 -13.586 -0.938 1 96.56 64 ARG B N 1
ATOM 1601 C CA . ARG B 1 64 ? 10.086 -14.805 -0.302 1 96.56 64 ARG B CA 1
ATOM 1602 C C . ARG B 1 64 ? 9.461 -14.992 1.074 1 96.56 64 ARG B C 1
ATOM 1604 O O . ARG B 1 64 ? 9.016 -16.094 1.414 1 96.56 64 ARG B O 1
ATOM 1611 N N . ASP B 1 65 ? 9.35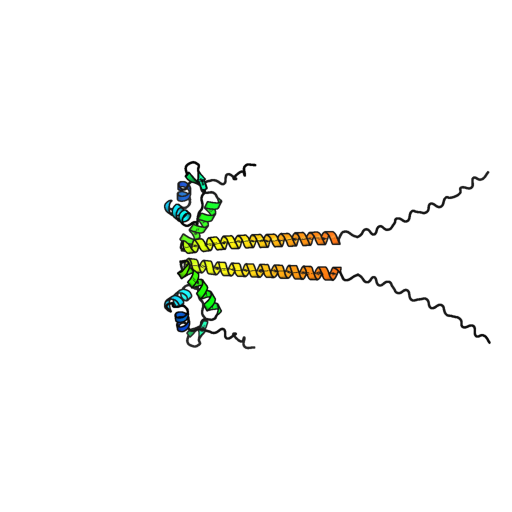9 -13.984 1.845 1 96.75 65 ASP B N 1
ATOM 1612 C CA . ASP B 1 65 ? 8.898 -14.109 3.223 1 96.75 65 ASP B CA 1
ATOM 1613 C C . ASP B 1 65 ? 7.371 -14.039 3.299 1 96.75 65 ASP B C 1
ATOM 1615 O O . ASP B 1 65 ? 6.75 -14.766 4.078 1 96.75 65 ASP B O 1
ATOM 1619 N N . LEU B 1 66 ? 6.785 -13.258 2.371 1 97.75 66 LEU B N 1
ATOM 1620 C CA . LEU B 1 66 ? 5.355 -13.008 2.521 1 97.75 66 LEU B CA 1
ATOM 1621 C C . LEU B 1 66 ? 4.57 -13.656 1.383 1 97.75 66 LEU B C 1
ATOM 1623 O O . LEU B 1 66 ? 3.336 -13.664 1.404 1 97.75 66 LEU B O 1
ATOM 1627 N N . GLY B 1 67 ? 5.27 -14.031 0.365 1 98.19 67 GLY B N 1
ATOM 1628 C CA . GLY B 1 67 ? 4.637 -14.797 -0.697 1 98.19 67 GLY B CA 1
ATOM 1629 C C . GLY B 1 67 ? 3.84 -13.938 -1.66 1 98.19 67 GLY B C 1
ATOM 1630 O O . GLY B 1 67 ? 2.885 -14.414 -2.279 1 98.19 67 GLY B O 1
ATOM 1631 N N . VAL B 1 68 ? 4.211 -12.789 -1.849 1 98.69 68 VAL B N 1
ATOM 1632 C CA . VAL B 1 68 ? 3.51 -11.875 -2.74 1 98.69 68 VAL B CA 1
ATOM 1633 C C . VAL B 1 68 ? 3.992 -12.078 -4.176 1 98.69 68 VAL B C 1
ATOM 1635 O O . VAL B 1 68 ? 5.191 -12.227 -4.418 1 98.69 68 VAL B O 1
ATOM 1638 N N . ASN B 1 69 ? 3.02 -12.039 -5.098 1 98.44 69 ASN B N 1
ATOM 1639 C CA . ASN B 1 69 ? 3.412 -12.211 -6.488 1 98.44 69 ASN B CA 1
ATOM 1640 C C . ASN B 1 69 ? 3.865 -10.898 -7.113 1 98.44 69 ASN B C 1
ATOM 1642 O O . ASN B 1 69 ? 3.762 -9.836 -6.488 1 98.44 69 ASN B O 1
ATOM 1646 N N . ILE B 1 70 ? 4.332 -10.93 -8.312 1 98.38 70 ILE B N 1
ATOM 1647 C CA . ILE B 1 70 ? 4.941 -9.805 -9.008 1 98.38 70 ILE B CA 1
ATOM 1648 C C . ILE B 1 70 ? 3.947 -8.641 -9.078 1 98.38 70 ILE B C 1
ATOM 1650 O O . ILE B 1 70 ? 4.297 -7.496 -8.797 1 98.38 70 ILE B O 1
ATOM 1654 N N . ALA B 1 71 ? 2.719 -8.969 -9.445 1 98.38 71 ALA B N 1
ATOM 1655 C CA . ALA B 1 71 ? 1.678 -7.949 -9.547 1 98.38 71 ALA B CA 1
ATOM 1656 C C . ALA B 1 71 ? 1.473 -7.25 -8.203 1 98.38 71 ALA B C 1
ATOM 1658 O O . ALA B 1 71 ? 1.373 -6.023 -8.148 1 98.38 71 ALA B O 1
ATOM 1659 N N . GLY B 1 72 ? 1.429 -8.07 -7.168 1 98.69 72 GLY B N 1
ATOM 1660 C CA . GLY B 1 72 ? 1.288 -7.516 -5.828 1 98.69 72 GLY B CA 1
ATOM 1661 C C . GLY B 1 72 ? 2.461 -6.648 -5.414 1 98.69 72 GLY B C 1
ATOM 1662 O O . GLY B 1 72 ? 2.271 -5.578 -4.828 1 98.69 72 GLY B O 1
ATOM 1663 N N . ILE B 1 73 ? 3.645 -7.074 -5.734 1 98.81 73 ILE B N 1
ATOM 1664 C CA . ILE B 1 73 ? 4.844 -6.324 -5.383 1 98.81 73 ILE B CA 1
ATOM 1665 C C . ILE B 1 73 ? 4.82 -4.961 -6.066 1 98.81 73 ILE B C 1
ATOM 1667 O O . ILE B 1 73 ? 5.148 -3.943 -5.453 1 98.81 73 ILE B O 1
ATOM 1671 N N . ALA B 1 74 ? 4.398 -4.906 -7.254 1 98.44 74 ALA B N 1
ATOM 1672 C CA . ALA B 1 74 ? 4.328 -3.656 -8.008 1 98.44 74 ALA B CA 1
ATOM 1673 C C . ALA B 1 74 ? 3.391 -2.66 -7.324 1 98.44 74 ALA B C 1
ATOM 1675 O O . ALA B 1 74 ? 3.727 -1.484 -7.172 1 98.44 74 ALA B O 1
ATOM 1676 N N . ILE B 1 75 ? 2.309 -3.16 -6.883 1 98.38 75 ILE B N 1
ATOM 1677 C CA . ILE B 1 75 ? 1.31 -2.301 -6.258 1 98.38 75 ILE B CA 1
ATOM 1678 C C . ILE B 1 75 ? 1.815 -1.825 -4.898 1 98.38 75 ILE B C 1
ATOM 1680 O O . ILE B 1 75 ? 1.677 -0.65 -4.555 1 98.38 75 ILE B O 1
ATOM 1684 N N . VAL B 1 76 ? 2.396 -2.74 -4.227 1 98.38 76 VAL B N 1
ATOM 1685 C CA . VAL B 1 76 ? 2.91 -2.406 -2.904 1 98.38 76 VAL B CA 1
ATOM 1686 C C . VAL B 1 76 ? 3.994 -1.339 -3.025 1 98.38 76 VAL B C 1
ATOM 1688 O O . VAL B 1 76 ? 4.027 -0.388 -2.24 1 98.38 76 VAL B O 1
ATOM 1691 N N . LEU B 1 77 ? 4.883 -1.487 -3.965 1 98.12 77 LEU B N 1
ATOM 1692 C CA . LEU B 1 77 ? 5.945 -0.507 -4.168 1 98.12 77 LEU B CA 1
ATOM 1693 C C . LEU B 1 77 ? 5.363 0.857 -4.523 1 98.12 77 LEU B C 1
ATOM 1695 O O . LEU B 1 77 ? 5.844 1.886 -4.043 1 98.12 77 LEU B O 1
ATOM 1699 N N . GLN B 1 78 ? 4.359 0.856 -5.328 1 97.19 78 GLN B N 1
ATOM 1700 C CA . GLN B 1 78 ? 3.703 2.102 -5.715 1 97.19 78 GLN B CA 1
ATOM 1701 C C . GLN B 1 78 ? 3.055 2.777 -4.512 1 97.19 78 GLN B C 1
ATOM 1703 O O . GLN B 1 78 ? 3.182 3.99 -4.328 1 97.19 78 GLN B O 1
ATOM 1708 N N . MET B 1 79 ? 2.393 2.027 -3.701 1 97.06 79 MET B N 1
ATOM 1709 C CA . MET B 1 79 ? 1.745 2.568 -2.51 1 97.06 79 MET B CA 1
ATOM 1710 C C . MET B 1 79 ? 2.777 3.1 -1.521 1 97.06 79 MET B C 1
ATOM 1712 O O . MET B 1 79 ? 2.564 4.137 -0.891 1 97.06 79 MET B O 1
ATOM 1716 N N . ARG B 1 80 ? 3.822 2.342 -1.404 1 96.75 80 ARG B N 1
ATOM 1717 C CA . ARG B 1 80 ? 4.898 2.799 -0.529 1 96.75 80 ARG B CA 1
ATOM 1718 C C . ARG B 1 80 ? 5.41 4.168 -0.962 1 96.75 80 ARG B C 1
ATOM 1720 O O . ARG B 1 80 ? 5.625 5.047 -0.127 1 96.75 80 ARG B O 1
ATOM 1727 N N . GLU B 1 81 ? 5.621 4.344 -2.238 1 95.62 81 GLU B N 1
ATOM 1728 C CA . GLU B 1 81 ? 6.094 5.617 -2.77 1 95.62 81 GLU B CA 1
ATOM 1729 C C . GLU B 1 81 ? 5.098 6.738 -2.48 1 95.62 81 GLU B C 1
ATOM 1731 O O . GLU B 1 81 ? 5.492 7.848 -2.111 1 95.62 81 GLU B O 1
ATOM 1736 N N . ARG B 1 82 ? 3.852 6.438 -2.611 1 95.19 82 ARG B N 1
ATOM 1737 C CA . ARG B 1 82 ? 2.812 7.422 -2.33 1 95.19 82 ARG B CA 1
ATOM 1738 C C . ARG B 1 82 ? 2.787 7.785 -0.85 1 95.19 82 ARG B C 1
ATOM 1740 O O . ARG B 1 82 ? 2.613 8.953 -0.494 1 95.19 82 ARG B O 1
ATOM 1747 N N . MET B 1 83 ? 2.92 6.801 -0.054 1 95.12 83 MET B N 1
ATOM 1748 C CA . MET B 1 83 ? 2.936 7.031 1.388 1 95.12 83 MET B CA 1
ATOM 1749 C C . MET B 1 83 ? 4.121 7.906 1.785 1 95.12 83 MET B C 1
ATOM 1751 O O . MET B 1 83 ? 3.99 8.789 2.631 1 95.12 83 MET B O 1
ATOM 1755 N N . GLU B 1 84 ? 5.262 7.641 1.177 1 94.44 84 GLU B N 1
ATOM 1756 C CA . GLU B 1 84 ? 6.449 8.445 1.452 1 94.44 84 GLU B CA 1
ATOM 1757 C C . GLU B 1 84 ? 6.246 9.891 1.02 1 94.44 84 GLU B C 1
ATOM 1759 O O . GLU B 1 84 ? 6.668 10.82 1.715 1 94.44 84 GLU B O 1
ATOM 1764 N N . GLU B 1 85 ? 5.621 10.039 -0.071 1 94.06 85 GLU B N 1
ATOM 1765 C CA . GLU B 1 85 ? 5.328 11.383 -0.563 1 94.06 85 GLU B CA 1
ATOM 1766 C C . GLU B 1 85 ? 4.371 12.117 0.37 1 94.06 85 GLU B C 1
ATOM 1768 O O . GLU B 1 85 ? 4.566 13.297 0.664 1 94.06 85 GLU B O 1
ATOM 1773 N N . MET B 1 86 ? 3.389 11.422 0.83 1 91.94 86 MET B N 1
ATOM 1774 C CA . MET B 1 86 ? 2.439 12.008 1.775 1 91.94 86 MET B CA 1
ATOM 1775 C C . MET B 1 86 ? 3.139 12.414 3.068 1 91.94 86 MET B C 1
ATOM 1777 O O . MET B 1 86 ? 2.873 13.484 3.609 1 91.94 86 MET B O 1
ATOM 1781 N N . ASN B 1 87 ? 3.992 11.586 3.508 1 92.62 87 ASN B N 1
ATOM 1782 C CA . ASN B 1 87 ? 4.754 11.891 4.715 1 92.62 87 ASN B CA 1
ATOM 1783 C C . ASN B 1 87 ? 5.621 13.133 4.535 1 92.62 87 ASN B C 1
ATOM 1785 O O . ASN B 1 87 ? 5.699 13.977 5.426 1 92.62 87 ASN B O 1
ATOM 1789 N N . ARG B 1 88 ? 6.184 13.219 3.391 1 93.62 88 ARG B N 1
ATOM 1790 C CA . ARG B 1 88 ? 7.016 14.383 3.104 1 93.62 88 ARG B CA 1
ATOM 1791 C C . ARG B 1 88 ? 6.18 15.656 3.076 1 93.62 88 ARG B C 1
ATOM 1793 O O . ARG B 1 88 ? 6.594 16.688 3.615 1 93.62 88 ARG B O 1
ATOM 1800 N N . GLN B 1 89 ? 5.07 15.57 2.525 1 88.5 89 GLN B N 1
ATOM 1801 C CA . GLN B 1 89 ? 4.164 16.719 2.463 1 88.5 89 GLN B CA 1
ATOM 1802 C C . GLN B 1 89 ? 3.699 17.125 3.857 1 88.5 89 GLN B C 1
ATOM 1804 O O . GLN B 1 89 ? 3.641 18.312 4.176 1 88.5 89 GLN B O 1
ATOM 1809 N N . MET B 1 90 ? 3.391 16.188 4.633 1 89.06 90 MET B N 1
ATOM 1810 C CA . MET B 1 90 ? 2.959 16.453 6.004 1 89.06 90 MET B CA 1
ATOM 1811 C C . MET B 1 90 ? 4.07 17.109 6.809 1 89.06 90 MET B C 1
ATOM 1813 O O . MET B 1 90 ? 3.83 18.094 7.52 1 89.06 90 MET B O 1
ATOM 1817 N N . GLN B 1 91 ? 5.23 16.625 6.602 1 90.81 91 GLN B N 1
ATOM 1818 C CA . GLN B 1 91 ? 6.367 17.219 7.301 1 90.81 91 GLN B CA 1
ATOM 1819 C C . GLN B 1 91 ? 6.629 18.641 6.82 1 90.81 91 GLN B C 1
ATOM 1821 O O . GLN B 1 91 ? 6.949 19.516 7.621 1 90.81 91 GLN B O 1
ATOM 1826 N N . GLY B 1 92 ? 6.484 18.734 5.551 1 90.06 92 GLY B N 1
ATOM 1827 C CA . GLY B 1 92 ? 6.598 20.078 5.02 1 90.06 92 GLY B CA 1
ATOM 1828 C C . GLY B 1 92 ? 5.566 21.031 5.586 1 90.06 92 GLY B C 1
ATOM 1829 O O . GLY B 1 92 ? 5.879 22.188 5.891 1 90.06 92 GLY B O 1
ATOM 1830 N N . PHE B 1 93 ? 4.414 20.641 5.77 1 87.06 93 PHE B N 1
ATOM 1831 C CA . PHE B 1 93 ? 3.346 21.438 6.348 1 87.06 93 PHE B CA 1
ATOM 1832 C C . PHE B 1 93 ? 3.646 21.781 7.801 1 87.06 93 PHE B C 1
ATOM 1834 O O . PHE B 1 93 ? 3.488 22.922 8.227 1 87.06 93 PHE B O 1
ATOM 1841 N N . VAL B 1 94 ? 4.062 20.828 8.523 1 86.25 94 VAL B N 1
ATOM 1842 C CA . VAL B 1 94 ? 4.406 21.031 9.922 1 86.25 94 VAL B CA 1
ATOM 1843 C C . VAL B 1 94 ? 5.516 22.078 10.039 1 86.25 94 VAL B C 1
ATOM 1845 O O . VAL B 1 94 ? 5.449 22.969 10.875 1 86.25 94 VAL B O 1
ATOM 1848 N N . ASP B 1 95 ? 6.441 21.844 9.18 1 90.69 95 ASP B N 1
ATOM 1849 C CA . ASP B 1 95 ? 7.551 22.797 9.172 1 90.69 95 ASP B CA 1
ATOM 1850 C C . ASP B 1 95 ? 7.07 24.203 8.828 1 90.69 95 ASP B C 1
ATOM 1852 O O . ASP B 1 95 ? 7.512 25.188 9.422 1 90.69 95 ASP B O 1
ATOM 1856 N N . TYR B 1 96 ? 6.168 24.328 7.957 1 87.94 96 TYR B N 1
ATOM 1857 C CA . TYR B 1 96 ? 5.586 25.594 7.543 1 87.94 96 TYR B CA 1
ATOM 1858 C C . TYR B 1 96 ? 4.824 26.25 8.695 1 87.94 96 TYR B C 1
ATOM 1860 O O . TYR B 1 96 ? 5.012 27.422 8.977 1 87.94 96 TYR B O 1
ATOM 1868 N N . VAL B 1 97 ? 4.027 25.484 9.375 1 84.44 97 VAL B N 1
ATOM 1869 C CA . VAL B 1 97 ? 3.234 26 10.492 1 84.44 97 VAL B CA 1
ATOM 1870 C C . VAL B 1 97 ? 4.16 26.453 11.617 1 84.44 97 VAL B C 1
ATOM 1872 O O . VAL B 1 97 ? 3.951 27.516 12.211 1 84.44 97 VAL B O 1
ATOM 1875 N N . ARG B 1 98 ? 5.141 25.688 11.836 1 84.19 98 ARG B N 1
ATOM 1876 C CA . ARG B 1 98 ? 6.105 26.031 12.875 1 84.19 98 ARG B CA 1
ATOM 1877 C C . ARG B 1 98 ? 6.785 27.359 12.562 1 84.19 98 ARG B C 1
ATOM 1879 O O . ARG B 1 98 ? 6.898 28.219 13.438 1 84.19 98 ARG B O 1
ATOM 1886 N N . THR B 1 99 ? 7.188 27.516 11.383 1 89.12 99 THR B N 1
ATOM 1887 C CA . THR B 1 99 ? 7.859 28.734 10.961 1 89.12 99 THR B CA 1
ATOM 1888 C C . THR B 1 99 ? 6.914 29.938 11.047 1 89.12 99 THR B C 1
ATOM 1890 O O . THR B 1 99 ? 7.309 31 11.516 1 89.12 99 THR B O 1
ATOM 1893 N N . GLU B 1 100 ? 5.66 29.688 10.648 1 82.81 100 GLU B N 1
ATOM 1894 C CA . GLU B 1 100 ? 4.672 30.766 10.711 1 82.81 100 GLU B CA 1
ATOM 1895 C C . GLU B 1 100 ? 4.367 31.156 12.148 1 82.81 100 GLU B C 1
ATOM 1897 O O . GLU B 1 100 ? 4.234 32.344 12.461 1 82.81 100 GLU B O 1
ATOM 1902 N N . MET B 1 101 ? 4.34 30.219 13.023 1 77.81 101 MET B N 1
ATOM 1903 C CA . MET B 1 101 ? 4.082 30.469 14.438 1 77.81 101 MET B CA 1
ATOM 1904 C C . MET B 1 101 ? 5.25 31.219 15.078 1 77.81 101 MET B C 1
ATOM 1906 O O . MET B 1 101 ? 5.047 32.125 15.875 1 77.81 101 MET B O 1
ATOM 1910 N N . LEU B 1 102 ? 6.41 30.938 14.742 1 81.62 102 LEU B N 1
ATOM 1911 C CA . LEU B 1 102 ? 7.594 31.594 15.281 1 81.62 102 LEU B CA 1
ATOM 1912 C C . LEU B 1 102 ? 7.699 33.031 14.781 1 81.62 102 LEU B C 1
ATOM 1914 O O . LEU B 1 102 ? 8.062 33.938 15.547 1 81.62 102 LEU B O 1
ATOM 1918 N N . THR B 1 103 ? 7.316 33.219 13.609 1 82.69 103 THR B N 1
ATOM 1919 C CA . THR B 1 103 ? 7.336 34.562 13.016 1 82.69 103 THR B CA 1
ATOM 1920 C C . THR B 1 103 ? 6.297 35.469 13.68 1 82.69 103 THR B C 1
ATOM 1922 O O . THR B 1 103 ? 6.578 36.625 14 1 82.69 103 THR B O 1
ATOM 1925 N N . ARG B 1 104 ? 5.191 34.969 14.031 1 74.25 104 ARG B N 1
ATOM 1926 C CA . ARG B 1 104 ? 4.129 35.75 14.672 1 74.25 104 ARG B CA 1
ATOM 1927 C C . ARG B 1 104 ? 4.473 36.062 16.125 1 74.25 104 ARG B C 1
ATOM 1929 O O . ARG B 1 104 ? 4.156 37.125 16.625 1 74.25 104 ARG B O 1
ATOM 1936 N N . MET B 1 105 ? 5.035 35.188 16.734 1 72.88 105 MET B N 1
ATOM 1937 C CA . MET B 1 105 ? 5.457 35.375 18.109 1 72.88 105 MET B CA 1
ATOM 1938 C C . MET B 1 105 ? 6.531 36.469 18.203 1 72.88 105 MET B C 1
ATOM 1940 O O . MET B 1 105 ? 6.551 37.25 19.156 1 72.88 105 MET B O 1
ATOM 1944 N N . HIS B 1 106 ? 7.406 36.562 17.328 1 74.81 106 HIS B N 1
ATOM 1945 C CA . HIS B 1 106 ? 8.453 37.562 17.312 1 74.81 106 HIS B CA 1
ATOM 1946 C C . HIS B 1 106 ? 7.887 38.938 16.953 1 74.81 106 HIS B C 1
ATOM 1948 O O . HIS B 1 106 ? 8.328 39.938 17.484 1 74.81 106 HIS B O 1
ATOM 1954 N N . GLN B 1 107 ? 6.945 39.031 16.203 1 68.94 107 GLN B N 1
ATOM 1955 C CA . GLN B 1 107 ? 6.32 40.281 15.836 1 68.94 107 GLN B CA 1
ATOM 1956 C C . GLN B 1 107 ? 5.492 40.844 17 1 68.94 107 GLN B C 1
ATOM 1958 O O . GLN B 1 107 ? 5.43 42.062 17.203 1 68.94 107 GLN B O 1
ATOM 1963 N N . GLN B 1 108 ? 4.871 40.062 17.719 1 62.91 108 GLN B N 1
ATOM 1964 C CA . GLN B 1 108 ? 4.125 40.5 18.891 1 62.91 108 GLN B CA 1
ATOM 1965 C C . GLN B 1 108 ? 5.07 40.969 20 1 62.91 108 GLN B C 1
ATOM 1967 O O . GLN B 1 108 ? 4.707 41.844 20.797 1 62.91 108 GLN B O 1
ATOM 1972 N N . GLN B 1 109 ? 6.215 40.531 20.125 1 60.69 109 GLN B N 1
ATOM 1973 C CA . GLN B 1 109 ? 7.18 40.938 21.141 1 60.69 109 GLN B CA 1
ATOM 1974 C C . GLN B 1 109 ? 7.902 42.219 20.719 1 60.69 109 GLN B C 1
ATOM 1976 O O . GLN B 1 109 ? 8.594 42.844 21.516 1 60.69 109 GLN B O 1
ATOM 1981 N N . THR B 1 110 ? 7.926 42.688 19.594 1 55.81 110 THR B N 1
ATOM 1982 C CA . THR B 1 110 ? 8.516 44 19.312 1 55.81 110 THR B CA 1
ATOM 1983 C C . THR B 1 110 ? 7.613 45.125 19.812 1 55.81 110 THR B C 1
ATOM 1985 O O . THR B 1 110 ? 6.496 45.312 19.328 1 55.81 110 THR B O 1
ATOM 1988 N N . PRO B 1 111 ? 7.695 45.562 21.078 1 52.41 111 PRO B N 1
ATOM 1989 C CA . PRO B 1 111 ? 7.02 46.719 21.625 1 52.41 111 PRO B CA 1
ATOM 1990 C C . PRO B 1 111 ? 7.008 47.906 20.641 1 52.41 111 PRO B C 1
ATOM 1992 O O . PRO B 1 111 ? 7.961 48.094 19.875 1 52.41 111 PRO B O 1
ATOM 1995 N N . GLU B 1 112 ? 6 48.312 20.094 1 49.59 112 GLU B N 1
ATOM 1996 C CA . GLU B 1 112 ? 5.988 49.688 19.609 1 49.59 112 GLU B CA 1
ATOM 1997 C C . GLU B 1 112 ? 6.785 50.594 20.547 1 49.59 112 GLU B C 1
ATOM 1999 O O . GLU B 1 112 ? 6.465 50.719 21.719 1 49.59 112 GLU B O 1
ATOM 2004 N N . ALA B 1 113 ? 8.062 50.656 20.609 1 46.34 113 ALA B N 1
ATOM 2005 C CA . ALA B 1 113 ? 8.734 51.844 21.156 1 46.34 113 ALA B CA 1
ATOM 2006 C C . ALA B 1 113 ? 7.926 53.125 20.891 1 46.34 113 ALA B C 1
ATOM 2008 O O . ALA B 1 113 ? 7.777 53.531 19.734 1 46.34 113 ALA B O 1
ATOM 2009 N N . GLY B 1 114 ? 6.824 53.25 21.453 1 44 114 GLY B N 1
ATOM 2010 C CA . GLY B 1 114 ? 6.281 54.594 21.547 1 44 114 GLY B CA 1
ATOM 2011 C C . GLY B 1 114 ? 7.352 55.656 21.594 1 44 114 GLY B C 1
ATOM 2012 O O . GLY B 1 114 ? 8.211 55.656 22.484 1 44 114 GLY B O 1
ATOM 2013 N N . LEU B 1 115 ? 7.895 56.094 20.516 1 44.34 115 LEU B N 1
ATOM 2014 C CA . LEU B 1 115 ? 8.648 57.344 20.359 1 44.34 115 LEU B CA 1
ATOM 2015 C C . LEU B 1 115 ? 8.109 58.406 21.297 1 44.34 115 LEU B C 1
ATOM 2017 O O . LEU B 1 115 ? 6.996 58.906 21.109 1 44.34 115 LEU B O 1
ATOM 2021 N N . VAL B 1 116 ? 8.109 58.219 22.578 1 45.09 116 VAL B N 1
ATOM 2022 C CA . VAL B 1 116 ? 7.949 59.438 23.375 1 45.09 116 VAL B CA 1
ATOM 2023 C C . VAL B 1 116 ? 8.797 60.562 22.797 1 45.09 116 VAL B C 1
ATOM 2025 O O . VAL B 1 116 ? 10 60.406 22.594 1 45.09 116 VAL B O 1
ATOM 2028 N N . PRO B 1 117 ? 8.156 61.406 22.047 1 45.38 117 PRO B N 1
ATOM 2029 C CA . PRO B 1 117 ? 8.93 62.594 21.609 1 45.38 117 PRO B CA 1
ATOM 2030 C C . PRO B 1 117 ? 9.773 63.188 22.734 1 45.38 117 PRO B C 1
ATOM 2032 O O . PRO B 1 117 ? 9.297 63.312 23.859 1 45.38 117 PRO B O 1
ATOM 2035 N N . LEU B 1 118 ? 10.992 62.781 22.812 1 45.03 118 LEU B N 1
ATOM 2036 C CA . LEU B 1 118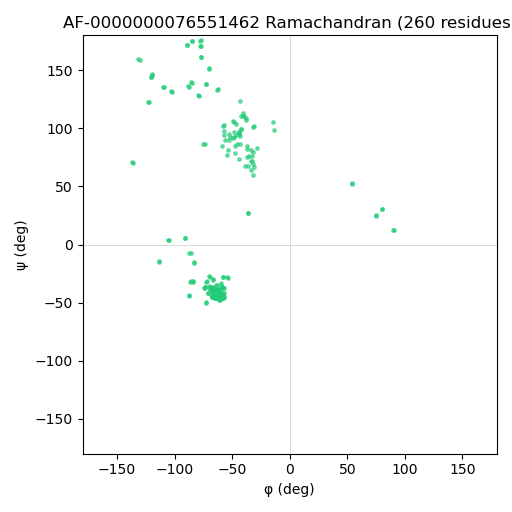 ? 11.883 63.5 23.703 1 45.03 118 LEU B CA 1
ATOM 2037 C C . LEU B 1 118 ? 11.578 65 23.672 1 45.03 118 LEU B C 1
ATOM 2039 O O . LEU B 1 118 ? 11.57 65.625 22.609 1 45.03 118 LEU B O 1
ATOM 2043 N N . ARG B 1 119 ? 10.609 65.438 24.469 1 48.75 119 ARG B N 1
ATOM 2044 C CA . ARG B 1 119 ? 10.492 66.875 24.719 1 48.75 119 ARG B CA 1
ATOM 2045 C C . ARG B 1 119 ? 11.867 67.5 24.984 1 48.75 119 ARG B C 1
ATOM 2047 O O . ARG B 1 119 ? 12.617 67 25.828 1 48.75 119 ARG B O 1
ATOM 2054 N N . ARG B 1 120 ? 12.445 68.062 23.984 1 49.12 120 ARG B N 1
ATOM 2055 C CA . ARG B 1 120 ? 13.633 68.938 24.078 1 49.12 120 ARG B CA 1
ATOM 2056 C C . ARG B 1 120 ? 13.555 69.812 25.312 1 49.12 120 ARG B C 1
ATOM 2058 O O . ARG B 1 120 ? 12.531 70.438 25.547 1 49.12 120 ARG B O 1
ATOM 2065 N N . PRO B 1 121 ? 14.383 69.5 26.312 1 48.41 121 PRO B N 1
ATOM 2066 C CA . PRO B 1 121 ? 14.438 70.438 27.438 1 48.41 121 PRO B CA 1
ATOM 2067 C C . PRO B 1 121 ? 14.57 71.875 27 1 48.41 121 PRO B C 1
ATOM 2069 O O . PRO B 1 121 ? 15.305 72.188 26.047 1 48.41 121 PRO B O 1
ATOM 2072 N N . MET B 1 122 ? 13.523 72.688 27.047 1 46.06 122 MET B N 1
ATOM 2073 C CA . MET B 1 122 ? 13.586 74.125 26.844 1 46.06 122 MET B CA 1
ATOM 2074 C C . MET B 1 122 ? 14.711 74.75 27.672 1 46.06 122 MET B C 1
ATOM 2076 O O . MET B 1 122 ? 14.727 74.625 28.891 1 46.06 122 MET B O 1
ATOM 2080 N N . VAL B 1 123 ? 15.914 74.75 27.188 1 46.22 123 VAL B N 1
ATOM 2081 C CA . VAL B 1 123 ? 17 75.5 27.797 1 46.22 123 VAL B CA 1
ATOM 2082 C C . VAL B 1 123 ? 16.547 76.938 28.062 1 46.22 123 VAL B C 1
ATOM 2084 O O . VAL B 1 123 ? 16.109 77.625 27.141 1 46.22 123 VAL B O 1
ATOM 2087 N N . VAL B 1 124 ? 16.016 77.25 29.234 1 47.84 124 VAL B N 1
ATOM 2088 C CA . VAL B 1 124 ? 15.773 78.625 29.688 1 47.84 124 VAL B CA 1
ATOM 2089 C C . VAL B 1 124 ? 17.078 79.438 29.703 1 47.84 124 VAL B C 1
ATOM 2091 O O . VAL B 1 124 ? 18.094 78.938 30.219 1 47.84 124 VAL B O 1
ATOM 2094 N N . PRO B 1 125 ? 17.422 80.312 28.781 1 51.25 125 PRO B N 1
ATOM 2095 C CA . PRO B 1 125 ? 18.594 81.125 28.766 1 51.25 125 PRO B CA 1
ATOM 2096 C C . PRO B 1 125 ? 18.734 82 30.031 1 51.25 125 PRO B C 1
ATOM 2098 O O . PRO B 1 125 ? 17.766 82.625 30.453 1 51.25 125 PRO B O 1
ATOM 2101 N N . VAL B 1 126 ? 19.422 81.438 31.078 1 47.5 126 VAL B N 1
ATOM 2102 C CA . VAL B 1 126 ? 19.719 82.25 32.281 1 47.5 126 VAL B CA 1
ATOM 2103 C C . VAL B 1 126 ? 20.5 83.5 31.906 1 47.5 126 VAL B C 1
ATOM 2105 O O . VAL B 1 126 ? 21.578 83.375 31.297 1 47.5 126 VAL B O 1
ATOM 2108 N N . LYS B 1 127 ? 19.891 84.625 31.75 1 46.53 127 LYS B N 1
ATOM 2109 C CA . LYS B 1 127 ? 20.484 85.938 31.609 1 46.53 127 LYS B CA 1
ATOM 2110 C C . LYS B 1 127 ?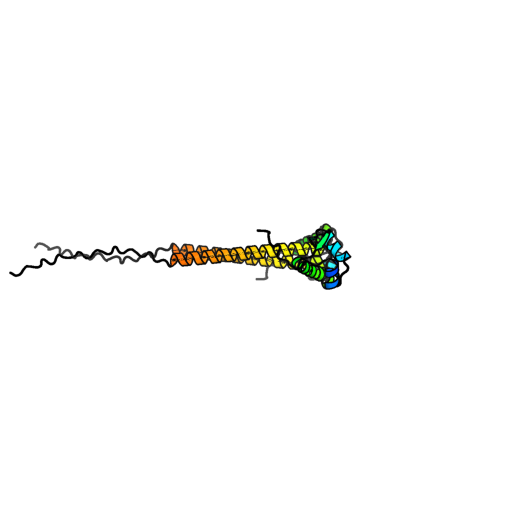 21.438 86.25 32.781 1 46.53 127 LYS B C 1
ATOM 2112 O O . LYS B 1 127 ? 21.016 86.312 33.938 1 46.53 127 LYS B O 1
ATOM 2117 N N . ILE B 1 128 ? 22.625 85.688 32.75 1 45.91 128 ILE B N 1
ATOM 2118 C CA . ILE B 1 128 ? 23.625 86.125 33.719 1 45.91 128 ILE B CA 1
ATOM 2119 C C . ILE B 1 128 ? 23.797 87.625 33.688 1 45.91 128 ILE B C 1
ATOM 2121 O O . ILE B 1 128 ? 24.125 88.188 32.625 1 45.91 128 ILE B O 1
ATOM 2125 N N . VAL B 1 129 ? 23.078 88.312 34.438 1 43.41 129 VAL B N 1
ATOM 2126 C CA . VAL B 1 129 ? 23.203 89.75 34.688 1 43.41 129 VAL B CA 1
ATOM 2127 C C . VAL B 1 129 ? 24.625 90.062 35.125 1 43.41 129 VAL B C 1
ATOM 2129 O O . VAL B 1 129 ? 25.094 89.562 36.156 1 43.41 129 VAL B O 1
ATOM 2132 N N . LYS B 1 130 ? 25.578 90.188 34.25 1 42.91 130 LYS B N 1
ATOM 2133 C CA . LYS B 1 130 ? 26.875 90.812 34.562 1 42.91 130 LYS B CA 1
ATOM 2134 C C . LYS B 1 130 ? 26.734 92.062 35.375 1 42.91 130 LYS B C 1
ATOM 2136 O O . LYS B 1 130 ? 26.062 93 34.938 1 42.91 130 LYS B O 1
ATOM 2141 N N . LYS B 1 131 ? 26.672 91.875 36.688 1 41.94 131 LYS B N 1
ATOM 2142 C CA . LYS B 1 131 ? 26.906 93.062 37.5 1 41.94 131 LYS B CA 1
ATOM 2143 C C . LYS B 1 131 ? 28.094 93.875 36.938 1 41.94 131 LYS B C 1
ATOM 2145 O O . LYS B 1 131 ? 29.141 93.312 36.656 1 41.94 131 LYS B O 1
ATOM 2150 N N . LYS B 1 132 ? 27.906 95.188 36.594 1 37.03 132 LYS B N 1
ATOM 2151 C CA . LYS B 1 132 ? 28.938 96.25 36.438 1 37.03 132 LYS B CA 1
ATOM 2152 C C . LYS B 1 132 ? 29.844 96.312 37.656 1 37.03 132 LYS B C 1
ATOM 2154 O O . LYS B 1 132 ? 29.375 96.125 38.812 1 37.03 132 LYS B O 1
#

Organism: NCBI:txid570835

Solvent-accessible surface area (backbone atoms only — not comparable to full-atom values): 15530 Å² total; per-residue (Å²): 130,80,77,71,69,72,78,55,62,64,37,42,56,68,56,50,18,61,75,68,71,46,60,58,65,56,56,50,48,35,35,76,72,64,76,41,81,62,47,65,44,98,84,65,41,53,30,32,37,58,66,50,50,53,52,47,51,53,51,46,46,39,37,70,74,55,54,24,38,71,48,18,48,52,50,47,53,52,50,50,53,51,50,51,49,50,50,50,50,51,49,50,49,51,52,49,51,50,53,52,52,53,53,53,55,56,60,70,65,57,66,78,74,70,76,67,74,75,72,70,77,75,77,74,82,77,78,76,73,75,78,125,128,78,79,74,68,72,81,52,63,66,37,42,58,69,56,50,18,60,74,69,71,46,59,58,65,56,56,50,48,35,36,75,71,64,75,41,81,64,47,63,44,98,83,66,41,52,31,31,36,57,66,50,49,53,52,46,51,53,51,46,44,39,39,72,76,55,55,25,37,72,48,19,49,53,50,47,54,52,50,50,52,51,49,52,49,51,51,49,50,50,51,50,49,52,51,50,51,52,52,53,50,53,54,51,54,55,57,68,64,55,68,76,74,70,76,65,73,75,74,70,76,78,77,73,81,76,78,74,75,74,78,130

pLDDT: mean 81.67, std 21.79, range [24.86, 98.81]

Foldseek 3Di:
DPPPPPPQPWDFLVRLCVVVVHDSVVVVVCVVLPQADFDADPVRTGTAGPVRSVSVVVLCCCCPVVNDDSVRSVVVVVVVVVVVVVVVVVVVVVVVVVVVVVVVVVVVPPPPPPPPPPPDPPPPPPPPPPDD/DPPPPPCQPWDFLVRLCVVVVHDSVVVVVCVVLPQADFDADPVRTGTAGPVRSVSVVVLCCCCPVVNDDSVRSVVVVVVVVVVVVVVVVVVVVVVVVVVVVVVVVVVVPPPPPPCPPPPDPPPPPPPPPPDD

Radius of gyration: 37.49 Å; Cα contacts (8 Å, |Δi|>4): 176; chains: 2; bounding box: 64×117×68 Å

Secondary structure (DSSP, 8-state):
----------EEHHHHHHHHT--HHHHHHHHHTTS---EE-TTS-EEE-HHHHHHHHHHHIIIIIS---HHHHHHHHHHHHHHHHHHHHHHHHHHHHHHHHHHHHHHHHS----------------------/----------EEHHHHHHHHT--HHHHHHHHHTTS---EE-TTS-EEE-HHHHHHHHHHHIIIIIS---HHHHHHHHHHHHHHHHHHHHHHHHHHHHHHHHHHHHHHHHS----------------------